Protein AF-A0A7X6WKY4-F1 (afdb_monomer_lite)

Sequence (222 aa):
MKKTSITLEKKIRIYFLIVILVFIVGALLYNTVYGSLFSEFIQSINRVPASQEVVDQLQVQITDLMKEDAEVRHLKLHELDVKVISHQMLDSSTVEAIFDINGLTSLNYEKAEDSPVLKGLLEFKKQKQDTLSPSALELVDQEINKWLDEINRYIIESIPYYMRMKAVGKIKEGELDPATIEFYSDKGARFVEFFPYSLADIPSDEEVQQRVYADIENSTLP

Secondary structure (DSSP, 8-state):
-------HHHHHHHHHHHHHHHHHHHHHHHHHH-TTSSSS------PPPPPHHHHHHHHHHHHHHHHHHHHHTTEEEEEEEEEEEEEEESSSSEEEEEEEEEEEEEE--SSGGGSHHHHHHHHHHHHHTTTS-HHHHHHHHHHHHHHHHHHHHHHHS-EEEEEEEEEEEEEETTEE-GGG-EEEEE---SS--EEE--GGGSPPHHHHHHHHHHHHHHHH--

pLDDT: mean 80.54, std 22.16, range [31.19, 97.56]

Structure (mmCIF, N/CA/C/O backbone):
data_AF-A0A7X6WKY4-F1
#
_entry.id   AF-A0A7X6WKY4-F1
#
loop_
_atom_site.group_PDB
_atom_site.id
_atom_site.type_symbol
_atom_site.label_atom_id
_atom_site.label_alt_id
_atom_site.label_comp_id
_atom_site.label_asym_id
_atom_site.label_entity_id
_atom_site.label_seq_id
_atom_site.pdbx_PDB_ins_code
_atom_site.Cartn_x
_atom_site.Cartn_y
_atom_site.Cartn_z
_atom_site.occupancy
_atom_site.B_iso_or_equiv
_atom_site.auth_seq_id
_atom_site.auth_comp_id
_atom_site.auth_asym_id
_atom_site.auth_atom_id
_atom_site.pdbx_PDB_model_num
ATOM 1 N N . MET A 1 1 ? 11.704 -18.557 41.769 1.00 36.34 1 MET A N 1
ATOM 2 C CA . MET A 1 1 ? 12.132 -17.476 40.850 1.00 36.34 1 MET A CA 1
ATOM 3 C C . MET A 1 1 ? 10.917 -17.006 40.064 1.00 36.34 1 MET A C 1
ATOM 5 O O . MET A 1 1 ? 10.372 -17.785 39.294 1.00 36.34 1 MET A O 1
ATOM 9 N N . LYS A 1 2 ? 10.436 -15.782 40.319 1.00 31.19 2 LYS A N 1
ATOM 10 C CA . LYS A 1 2 ? 9.328 -15.168 39.570 1.00 31.19 2 LYS A CA 1
ATOM 11 C C . LYS A 1 2 ? 9.837 -14.794 38.173 1.00 31.19 2 LYS A C 1
ATOM 13 O O . LYS A 1 2 ? 10.704 -13.934 38.064 1.00 31.19 2 LYS A O 1
ATOM 18 N N . LYS A 1 3 ? 9.322 -15.440 37.121 1.00 34.34 3 LYS A N 1
ATOM 19 C CA . LYS A 1 3 ? 9.440 -14.932 35.746 1.00 34.34 3 LYS A CA 1
ATOM 20 C C . LYS A 1 3 ? 8.443 -13.787 35.614 1.00 34.34 3 LYS A C 1
ATOM 22 O O . LYS A 1 3 ? 7.240 -14.013 35.576 1.00 34.34 3 LYS A O 1
ATOM 27 N N . THR A 1 4 ? 8.949 -12.564 35.622 1.00 37.38 4 THR A N 1
ATOM 28 C CA . THR A 1 4 ? 8.175 -11.351 35.368 1.00 37.38 4 THR A CA 1
ATOM 29 C C . THR A 1 4 ? 7.593 -11.449 33.957 1.00 37.38 4 THR A C 1
ATOM 31 O O . THR A 1 4 ? 8.346 -11.470 32.983 1.00 37.38 4 THR A O 1
ATOM 34 N N . SER A 1 5 ? 6.268 -11.576 33.835 1.00 42.34 5 SER A N 1
ATOM 35 C CA . SER A 1 5 ? 5.599 -11.539 32.537 1.00 42.34 5 SER A CA 1
ATOM 36 C C . SER A 1 5 ? 5.789 -10.149 31.943 1.00 42.34 5 SER A C 1
ATOM 38 O O . SER A 1 5 ? 5.414 -9.146 32.550 1.00 42.34 5 SER A O 1
ATOM 40 N N . ILE A 1 6 ? 6.380 -10.087 30.757 1.00 41.97 6 ILE A N 1
ATOM 41 C CA . ILE A 1 6 ? 6.399 -8.876 29.943 1.00 41.97 6 ILE A CA 1
ATOM 42 C C . ILE A 1 6 ? 4.937 -8.599 29.571 1.00 41.97 6 ILE A C 1
ATOM 44 O O . ILE A 1 6 ? 4.351 -9.355 28.799 1.00 41.97 6 ILE A O 1
ATOM 48 N N . THR A 1 7 ? 4.340 -7.582 30.190 1.00 55.12 7 THR A N 1
ATOM 49 C CA . THR A 1 7 ? 2.946 -7.166 29.991 1.00 55.12 7 THR A CA 1
ATOM 50 C C . THR A 1 7 ? 2.676 -6.778 28.533 1.00 55.12 7 THR A C 1
ATOM 52 O O . THR A 1 7 ? 3.552 -6.250 27.846 1.00 55.12 7 THR A O 1
ATOM 55 N N . LEU A 1 8 ? 1.454 -7.062 28.071 1.00 41.88 8 LEU A N 1
ATOM 56 C CA . LEU A 1 8 ? 0.947 -6.910 26.699 1.00 41.88 8 LEU A CA 1
ATOM 57 C C . LEU A 1 8 ? 1.179 -5.502 26.111 1.00 41.88 8 LEU A C 1
ATOM 59 O O . LEU A 1 8 ? 1.587 -5.382 24.956 1.00 41.88 8 LEU A O 1
ATOM 63 N N . GLU A 1 9 ? 1.084 -4.460 26.946 1.00 37.41 9 GLU A N 1
ATOM 64 C CA . GLU A 1 9 ? 1.446 -3.075 26.602 1.00 37.41 9 GLU A CA 1
ATOM 65 C C . GLU A 1 9 ? 2.863 -2.940 26.032 1.00 37.41 9 GLU A C 1
ATOM 67 O O . GLU A 1 9 ? 3.085 -2.144 25.124 1.00 37.41 9 GLU A O 1
ATOM 72 N N . LYS A 1 10 ? 3.841 -3.718 26.520 1.00 35.28 10 LYS A N 1
ATOM 73 C CA . LYS A 1 10 ? 5.215 -3.670 26.001 1.00 35.28 10 LYS A CA 1
ATOM 74 C C . LYS A 1 10 ? 5.336 -4.337 24.640 1.00 35.28 10 LYS A C 1
ATOM 76 O O . LYS A 1 10 ? 6.119 -3.861 23.836 1.00 35.28 10 LYS A O 1
ATOM 81 N N . LYS A 1 11 ? 4.586 -5.400 24.344 1.00 39.75 11 LYS A N 1
ATOM 82 C CA . LYS A 1 11 ? 4.689 -6.090 23.045 1.00 39.75 11 LYS A CA 1
ATOM 83 C C . LYS A 1 11 ? 4.003 -5.308 21.924 1.00 39.75 11 LYS A C 1
ATOM 85 O O . LYS A 1 11 ? 4.576 -5.201 20.845 1.00 39.75 11 LYS A O 1
ATOM 90 N N . ILE A 1 12 ? 2.851 -4.698 22.214 1.00 41.62 12 ILE A N 1
ATOM 91 C CA . ILE A 1 12 ? 2.113 -3.847 21.268 1.00 41.62 12 ILE A CA 1
ATOM 92 C C . ILE A 1 12 ? 2.847 -2.519 21.059 1.00 41.62 12 ILE A C 1
ATOM 94 O O . ILE A 1 12 ? 3.092 -2.144 19.916 1.00 41.62 12 ILE A O 1
ATOM 98 N N . ARG A 1 13 ? 3.327 -1.863 22.132 1.00 39.81 13 ARG A N 1
ATOM 99 C CA . ARG A 1 13 ? 4.182 -0.672 21.985 1.00 39.81 13 ARG A CA 1
ATOM 100 C C . ARG A 1 13 ? 5.466 -0.983 21.233 1.00 39.81 13 ARG A C 1
ATOM 102 O O . ARG A 1 13 ? 5.851 -0.163 20.424 1.00 39.81 13 ARG A O 1
ATOM 109 N N . ILE A 1 14 ? 6.111 -2.134 21.439 1.00 40.84 14 ILE A N 1
ATOM 110 C CA . ILE A 1 14 ? 7.340 -2.481 20.709 1.00 40.84 14 ILE A CA 1
ATOM 111 C C . ILE A 1 14 ? 7.064 -2.701 19.217 1.00 40.84 14 ILE A C 1
ATOM 113 O O . ILE A 1 14 ? 7.851 -2.219 18.421 1.00 40.84 14 ILE A O 1
ATOM 117 N N . TYR A 1 15 ? 5.963 -3.338 18.803 1.00 41.91 15 TYR A N 1
ATOM 118 C CA . TYR A 1 15 ? 5.691 -3.544 17.370 1.00 41.91 15 TYR A CA 1
ATOM 119 C C . TYR A 1 15 ? 5.177 -2.283 16.658 1.00 41.91 15 TYR A C 1
ATOM 121 O O . TYR A 1 15 ? 5.647 -1.977 15.566 1.00 41.91 15 TYR A O 1
ATOM 129 N N . PHE A 1 16 ? 4.294 -1.502 17.292 1.00 40.41 16 PHE A N 1
ATOM 130 C CA . PHE A 1 16 ? 3.817 -0.227 16.736 1.00 40.41 16 PHE A CA 1
ATOM 131 C C . PHE A 1 16 ? 4.900 0.860 16.766 1.00 40.41 16 PHE A C 1
ATOM 133 O O . PHE A 1 16 ? 5.035 1.605 15.799 1.00 40.41 16 PHE A O 1
ATOM 140 N N . LEU A 1 17 ? 5.739 0.904 17.816 1.00 38.56 17 LEU A N 1
ATOM 141 C CA . LEU A 1 17 ? 6.966 1.700 17.782 1.00 38.56 17 LEU A CA 1
ATOM 142 C C . LEU A 1 17 ? 7.917 1.153 16.730 1.00 38.56 17 LEU A C 1
ATOM 144 O O . LEU A 1 17 ? 8.503 1.966 16.065 1.00 38.56 17 LEU A O 1
ATOM 148 N N . ILE A 1 18 ? 8.083 -0.149 16.491 1.00 44.31 18 ILE A N 1
ATOM 149 C CA . ILE A 1 18 ? 8.984 -0.607 15.417 1.00 44.31 18 ILE A CA 1
ATOM 150 C C . ILE A 1 18 ? 8.477 -0.169 14.037 1.00 44.31 18 ILE A C 1
ATOM 152 O O . ILE A 1 18 ? 9.283 0.313 13.257 1.00 44.31 18 ILE A O 1
ATOM 156 N N . VAL A 1 19 ? 7.177 -0.237 13.741 1.00 44.06 19 VAL A N 1
ATOM 157 C CA . VAL A 1 19 ? 6.647 0.235 12.447 1.00 44.06 19 VAL A CA 1
ATOM 158 C C . VAL A 1 19 ? 6.775 1.760 12.332 1.00 44.06 19 VAL A C 1
ATOM 160 O O . VAL A 1 19 ? 7.394 2.250 11.396 1.00 44.06 19 VAL A O 1
ATOM 163 N N . ILE A 1 20 ? 6.320 2.529 13.324 1.00 44.50 20 ILE A N 1
ATOM 164 C CA . ILE A 1 20 ? 6.386 4.002 13.285 1.00 44.50 20 ILE A CA 1
ATOM 165 C C . ILE A 1 20 ? 7.831 4.524 13.421 1.00 44.50 20 ILE A C 1
ATOM 167 O O . ILE A 1 20 ? 8.187 5.514 12.797 1.00 44.50 20 ILE A O 1
ATOM 171 N N . LEU A 1 21 ? 8.705 3.862 14.180 1.00 35.66 21 LEU A N 1
ATOM 172 C CA . LEU A 1 21 ? 10.114 4.232 14.381 1.00 35.66 21 LEU A CA 1
ATOM 173 C C . LEU A 1 21 ? 10.991 3.751 13.218 1.00 35.66 21 LEU A C 1
ATOM 175 O O . LEU A 1 21 ? 11.977 4.414 12.949 1.00 35.66 21 LEU A O 1
ATOM 179 N N . VAL A 1 22 ? 10.629 2.704 12.462 1.00 49.03 22 VAL A N 1
ATOM 180 C CA . VAL A 1 22 ? 11.239 2.418 11.144 1.00 49.03 22 VAL A CA 1
ATOM 181 C C . VAL A 1 22 ? 10.898 3.532 10.149 1.00 49.03 22 VAL A C 1
ATOM 183 O O . VAL A 1 22 ? 11.792 4.006 9.453 1.00 49.03 22 VAL A O 1
ATOM 186 N N . PHE A 1 23 ? 9.661 4.040 10.158 1.00 42.94 23 PHE A N 1
ATOM 187 C CA . PHE A 1 23 ? 9.263 5.186 9.330 1.00 42.94 23 PHE A CA 1
ATOM 188 C C . PHE A 1 23 ? 9.916 6.513 9.780 1.00 42.94 23 PHE A C 1
ATOM 190 O O . PHE A 1 23 ? 10.436 7.257 8.952 1.00 42.94 23 PHE A O 1
ATOM 197 N N . ILE A 1 24 ? 9.980 6.796 11.087 1.00 42.81 24 ILE A N 1
ATOM 198 C CA . ILE A 1 24 ? 10.550 8.040 11.642 1.00 42.81 24 ILE A CA 1
ATOM 199 C C . ILE A 1 24 ? 12.091 8.031 11.646 1.00 42.81 24 ILE A C 1
ATOM 201 O O . ILE A 1 24 ? 12.703 9.047 11.328 1.00 42.81 24 ILE A O 1
ATOM 205 N N . VAL A 1 25 ? 12.752 6.911 11.968 1.00 40.91 25 VAL A N 1
ATOM 206 C CA . VAL A 1 25 ? 14.226 6.790 11.904 1.00 40.91 25 VAL A CA 1
ATOM 207 C C . VAL A 1 25 ? 14.700 6.688 10.455 1.00 40.91 25 VAL A C 1
ATOM 209 O O . VAL A 1 25 ? 15.749 7.245 10.141 1.00 40.91 25 VAL A O 1
ATOM 212 N N . GLY A 1 26 ? 13.909 6.084 9.561 1.00 42.03 26 GLY A N 1
ATOM 213 C CA . GLY A 1 26 ? 14.110 6.177 8.114 1.00 42.03 26 GLY A CA 1
ATOM 214 C C . GLY A 1 26 ? 14.078 7.630 7.634 1.00 42.03 26 GLY A C 1
ATOM 215 O O . GLY A 1 26 ? 15.034 8.083 7.015 1.00 42.03 26 GLY A O 1
ATOM 216 N N . ALA A 1 27 ? 13.059 8.402 8.023 1.00 42.53 27 ALA A N 1
ATOM 217 C CA . ALA A 1 27 ? 12.939 9.818 7.661 1.00 42.53 27 ALA A CA 1
ATOM 218 C C . ALA A 1 27 ? 14.008 10.736 8.306 1.00 42.53 27 ALA A C 1
ATOM 220 O O . ALA A 1 27 ? 14.428 11.720 7.694 1.00 42.53 27 ALA A O 1
ATOM 221 N N . LEU A 1 28 ? 14.485 10.430 9.523 1.00 35.12 28 LEU A N 1
ATOM 222 C CA . LEU A 1 28 ? 15.466 11.256 10.252 1.00 35.12 28 LEU A CA 1
ATOM 223 C C . LEU A 1 28 ? 16.937 10.924 9.934 1.00 35.12 28 LEU A C 1
ATOM 225 O O . LEU A 1 28 ? 17.768 11.835 9.937 1.00 35.12 28 LEU A O 1
ATOM 229 N N . LEU A 1 29 ? 17.287 9.666 9.632 1.00 38.91 29 LEU A N 1
ATOM 230 C CA . LEU A 1 29 ? 18.663 9.288 9.258 1.00 38.91 29 LEU A CA 1
ATOM 231 C C . LEU A 1 29 ? 18.982 9.557 7.780 1.00 38.91 29 LEU A C 1
ATOM 233 O O . LEU A 1 29 ? 20.151 9.763 7.443 1.00 38.91 29 LEU A O 1
ATOM 237 N N . TYR A 1 30 ? 17.979 9.605 6.897 1.00 41.03 30 TYR A N 1
ATOM 238 C CA . TYR A 1 30 ? 18.216 9.881 5.474 1.00 41.03 30 TYR A CA 1
ATOM 239 C C . TYR A 1 30 ? 18.589 11.348 5.213 1.00 41.03 30 TYR A C 1
ATOM 241 O O . TYR A 1 30 ? 19.438 11.629 4.370 1.00 41.03 30 TYR A O 1
ATOM 249 N N . ASN A 1 31 ? 18.036 12.278 6.000 1.00 41.75 31 ASN A N 1
ATOM 250 C CA . ASN A 1 31 ? 18.255 13.717 5.824 1.00 41.75 31 ASN A CA 1
ATOM 251 C C . ASN A 1 31 ? 19.622 14.233 6.304 1.00 41.75 31 ASN A C 1
ATOM 253 O O . ASN A 1 31 ? 19.940 15.393 6.054 1.00 41.75 31 ASN A O 1
ATOM 257 N N . THR A 1 32 ? 20.445 13.425 6.985 1.00 40.84 32 THR A N 1
ATOM 258 C CA . THR A 1 32 ? 21.706 13.924 7.570 1.00 40.84 32 THR A CA 1
ATOM 259 C C . THR A 1 32 ? 22.990 13.239 7.105 1.00 40.84 32 THR A C 1
ATOM 261 O O . THR A 1 32 ? 24.046 13.836 7.297 1.00 40.84 32 THR A O 1
ATOM 264 N N . VAL A 1 33 ? 22.969 12.049 6.478 1.00 40.47 33 VAL A N 1
ATOM 265 C CA . VAL A 1 33 ? 24.238 11.334 6.177 1.00 40.47 33 VAL A CA 1
ATOM 266 C C . VAL A 1 33 ? 24.323 10.635 4.804 1.00 40.47 33 VAL A C 1
ATOM 268 O O . VAL A 1 33 ? 25.433 10.380 4.344 1.00 40.47 33 VAL A O 1
ATOM 271 N N . TYR A 1 34 ? 23.227 10.364 4.082 1.00 40.47 34 TYR A N 1
ATOM 272 C CA . TYR A 1 34 ? 23.282 9.429 2.934 1.00 40.47 34 TYR A CA 1
ATOM 273 C C . TYR A 1 34 ? 23.111 10.028 1.532 1.00 40.47 34 TYR A C 1
ATOM 275 O O . TYR A 1 34 ? 23.227 9.303 0.545 1.00 40.47 34 TYR A O 1
ATOM 283 N N . GLY A 1 35 ? 22.950 11.348 1.416 1.00 35.06 35 GLY A N 1
ATOM 284 C CA . GLY A 1 35 ? 22.776 12.029 0.129 1.00 35.06 35 GLY A CA 1
ATOM 285 C C . GLY A 1 35 ? 23.983 12.021 -0.823 1.00 35.06 35 GLY A C 1
ATOM 286 O O . GLY A 1 35 ? 23.850 12.541 -1.925 1.00 35.06 35 GLY A O 1
ATOM 287 N N . SER A 1 36 ? 25.156 11.477 -0.453 1.00 37.97 36 SER A N 1
ATOM 288 C CA . SER A 1 36 ? 26.352 11.617 -1.310 1.00 37.97 36 SER A CA 1
ATOM 289 C C . SER A 1 36 ? 27.356 10.455 -1.369 1.00 37.97 36 SER A C 1
ATOM 291 O O . SER A 1 36 ? 28.433 10.665 -1.921 1.00 37.97 36 SER A O 1
ATOM 293 N N . LEU A 1 37 ? 27.091 9.257 -0.825 1.00 35.00 37 LEU A N 1
ATOM 294 C CA . LEU A 1 37 ? 28.152 8.226 -0.715 1.00 35.00 37 LEU A CA 1
ATOM 295 C C . LEU A 1 37 ? 27.847 6.829 -1.276 1.00 35.00 37 LEU A C 1
ATOM 297 O O . LEU A 1 37 ? 28.695 5.951 -1.161 1.00 35.00 37 LEU A O 1
ATOM 301 N N . PHE A 1 38 ? 26.707 6.603 -1.932 1.00 38.72 38 PHE A N 1
ATOM 302 C CA . PHE A 1 38 ? 26.390 5.283 -2.510 1.00 38.72 38 PHE A CA 1
ATOM 303 C C . PHE A 1 38 ? 26.296 5.235 -4.042 1.00 38.72 38 PHE A C 1
ATOM 305 O O . PHE A 1 38 ? 25.978 4.184 -4.592 1.00 38.72 38 PHE A O 1
ATOM 312 N N . SER A 1 39 ? 26.637 6.314 -4.755 1.00 39.38 39 SER A N 1
ATOM 313 C CA . SER A 1 39 ? 26.574 6.332 -6.225 1.00 39.38 39 SER A CA 1
ATOM 314 C C . SER A 1 39 ? 27.769 5.684 -6.940 1.00 39.38 39 SER A C 1
ATOM 316 O O . SER A 1 39 ? 27.739 5.604 -8.161 1.00 39.38 39 SER A O 1
ATOM 318 N N . GLU A 1 40 ? 28.813 5.220 -6.238 1.00 36.22 40 GLU A N 1
ATOM 319 C CA . GLU A 1 40 ? 30.083 4.839 -6.893 1.00 36.22 40 GLU A CA 1
ATOM 320 C C . GLU A 1 40 ? 30.608 3.417 -6.628 1.00 36.22 40 GLU A C 1
ATOM 322 O O . GLU A 1 40 ? 31.732 3.109 -7.013 1.00 36.22 40 GLU A O 1
ATOM 327 N N . PHE A 1 41 ? 29.836 2.494 -6.040 1.00 37.19 41 PHE A N 1
ATOM 328 C CA . PHE A 1 41 ? 30.361 1.138 -5.797 1.00 37.19 41 PHE A CA 1
ATOM 329 C C . PHE A 1 41 ? 29.379 0.007 -6.126 1.00 37.19 41 PHE A C 1
ATOM 331 O O . PHE A 1 41 ? 28.918 -0.719 -5.250 1.00 37.19 41 PHE A O 1
ATOM 338 N N . ILE A 1 42 ? 29.118 -0.203 -7.420 1.00 45.62 42 ILE A N 1
ATOM 339 C CA . ILE A 1 42 ? 28.731 -1.523 -7.939 1.00 45.62 42 ILE A CA 1
ATOM 340 C C . ILE A 1 42 ? 29.721 -1.909 -9.040 1.00 45.62 42 ILE A C 1
ATOM 342 O O . ILE A 1 42 ? 29.919 -1.201 -10.022 1.00 45.62 42 ILE A O 1
ATOM 346 N N . GLN A 1 43 ? 30.378 -3.038 -8.800 1.00 41.94 43 GLN A N 1
ATOM 347 C CA . GLN A 1 43 ? 31.488 -3.595 -9.557 1.00 41.94 43 GLN A CA 1
ATOM 348 C C . GLN A 1 43 ? 31.158 -3.860 -11.030 1.00 41.94 43 GLN A C 1
ATOM 350 O O . GLN A 1 43 ? 30.118 -4.424 -11.377 1.00 41.94 43 GLN A O 1
ATOM 355 N N . SER A 1 44 ? 32.140 -3.538 -11.870 1.00 36.97 44 SER A N 1
ATOM 356 C CA . SER A 1 44 ? 32.274 -3.965 -13.254 1.00 36.97 44 SER A CA 1
ATOM 357 C C . SER A 1 44 ? 32.437 -5.487 -13.348 1.00 36.97 44 SER A C 1
ATOM 359 O O . SER A 1 44 ? 33.518 -6.054 -13.214 1.00 36.97 44 SER A O 1
ATOM 361 N N . ILE A 1 45 ? 31.333 -6.161 -13.635 1.00 40.44 45 ILE A N 1
ATOM 362 C CA . ILE A 1 45 ? 31.312 -7.452 -14.327 1.00 40.44 45 ILE A CA 1
ATOM 363 C C . ILE A 1 45 ? 30.572 -7.159 -15.631 1.00 40.44 45 ILE A C 1
ATOM 365 O O . ILE A 1 45 ? 29.637 -6.370 -15.584 1.00 40.44 45 ILE A O 1
ATOM 369 N N . ASN A 1 46 ? 31.010 -7.712 -16.768 1.00 45.06 46 ASN A N 1
ATOM 370 C CA . ASN A 1 46 ? 30.470 -7.491 -18.122 1.00 45.06 46 ASN A CA 1
ATOM 371 C C . ASN A 1 46 ? 28.931 -7.619 -18.202 1.00 45.06 46 ASN A C 1
ATOM 373 O O . ASN A 1 46 ? 28.403 -8.639 -18.636 1.00 45.06 46 ASN A O 1
ATOM 377 N N . ARG A 1 47 ? 28.208 -6.592 -17.761 1.00 56.00 47 ARG A N 1
ATOM 378 C CA . ARG A 1 47 ? 26.753 -6.502 -17.764 1.00 56.00 47 ARG A CA 1
ATOM 379 C C . ARG A 1 47 ? 26.384 -5.770 -19.036 1.00 56.00 47 ARG A C 1
ATOM 381 O O . ARG A 1 47 ? 26.787 -4.625 -19.232 1.00 56.00 47 ARG A O 1
ATOM 388 N N . VAL A 1 48 ? 25.670 -6.456 -19.921 1.00 70.88 48 VAL A N 1
ATOM 389 C CA . VAL A 1 48 ? 25.083 -5.804 -21.088 1.00 70.88 48 VAL A CA 1
ATOM 390 C C . VAL A 1 48 ? 23.979 -4.888 -20.554 1.00 70.88 48 VAL A C 1
ATOM 392 O O . VAL A 1 48 ? 23.068 -5.385 -19.883 1.00 70.88 48 VAL A O 1
ATOM 395 N N . PRO A 1 49 ? 24.065 -3.563 -20.765 1.00 76.88 49 PRO A N 1
ATOM 396 C CA . PRO A 1 49 ? 22.996 -2.672 -20.350 1.00 76.88 49 PRO A CA 1
ATOM 397 C C . PRO A 1 49 ? 21.736 -3.028 -21.140 1.00 76.88 49 PRO A C 1
ATOM 399 O O . PRO A 1 49 ?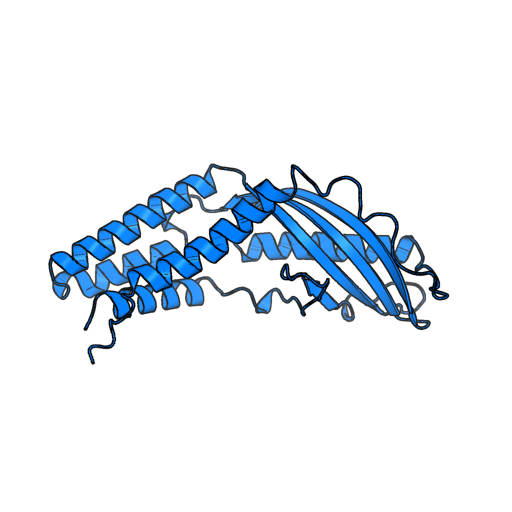 21.796 -3.217 -22.356 1.00 76.88 49 PRO A O 1
ATOM 402 N N . ALA A 1 50 ? 20.600 -3.135 -20.453 1.00 82.38 50 ALA A N 1
ATOM 403 C CA . ALA A 1 50 ? 19.316 -3.231 -21.137 1.00 82.38 50 ALA A CA 1
ATOM 404 C C . ALA A 1 50 ? 19.067 -1.949 -21.949 1.00 82.38 50 ALA A C 1
ATOM 406 O O . ALA A 1 50 ? 19.488 -0.865 -21.535 1.00 82.38 50 ALA A O 1
ATOM 407 N N . SER A 1 51 ? 18.401 -2.067 -23.097 1.00 88.19 51 SER A N 1
ATOM 408 C CA . SER A 1 51 ? 18.013 -0.906 -23.902 1.00 88.19 51 SER A CA 1
ATOM 409 C C . SER A 1 51 ? 17.085 0.011 -23.113 1.00 88.19 51 SER A C 1
ATOM 411 O O . SER A 1 51 ? 16.180 -0.480 -22.437 1.00 88.19 51 SER A O 1
ATOM 413 N N . GLN A 1 52 ? 17.259 1.325 -23.264 1.00 91.19 52 GLN A N 1
ATOM 414 C CA . GLN A 1 52 ? 16.449 2.319 -22.557 1.00 91.19 52 GLN A CA 1
ATOM 415 C C . GLN A 1 52 ? 14.944 2.113 -22.782 1.00 91.19 52 GLN A C 1
ATOM 417 O O . GLN A 1 52 ? 14.185 2.167 -21.831 1.00 91.19 52 GLN A O 1
ATOM 422 N N . GLU A 1 53 ? 14.530 1.751 -23.997 1.00 92.38 53 GLU A N 1
ATOM 423 C CA . GLU A 1 53 ? 13.126 1.482 -24.333 1.00 92.38 53 GLU A CA 1
ATOM 424 C C . GLU A 1 53 ? 12.481 0.392 -23.457 1.00 92.38 53 GLU A C 1
ATOM 426 O O . GLU A 1 53 ? 11.365 0.553 -22.973 1.00 92.38 53 GLU A O 1
ATOM 431 N N . VAL A 1 54 ? 13.202 -0.698 -23.183 1.00 92.88 54 VAL A N 1
ATOM 432 C CA . VAL A 1 54 ? 12.721 -1.782 -22.307 1.00 92.88 54 VAL A CA 1
ATOM 433 C C . VAL A 1 54 ? 12.685 -1.333 -20.843 1.00 92.88 54 VAL A C 1
ATOM 435 O O . VAL A 1 54 ? 11.800 -1.726 -20.085 1.00 92.88 54 VAL A O 1
ATOM 438 N N . VAL A 1 55 ? 13.640 -0.498 -20.431 1.00 93.62 55 VAL A N 1
ATOM 439 C CA . VAL A 1 55 ? 13.677 0.071 -19.077 1.00 93.62 55 VAL A CA 1
ATOM 440 C C . VAL A 1 55 ? 12.511 1.035 -18.865 1.00 93.62 55 VAL A C 1
ATOM 442 O O . VAL A 1 55 ? 11.871 0.982 -17.817 1.00 93.62 55 VAL A O 1
ATOM 445 N N . ASP A 1 56 ? 12.188 1.852 -19.867 1.00 95.31 56 ASP A N 1
ATOM 446 C CA . ASP A 1 56 ? 11.038 2.757 -19.850 1.00 95.31 56 ASP A CA 1
ATOM 447 C C . ASP A 1 56 ? 9.728 1.955 -19.749 1.00 95.31 56 ASP A C 1
ATOM 449 O O . ASP A 1 56 ? 8.845 2.305 -18.967 1.00 95.31 56 ASP A O 1
ATOM 453 N N . GLN A 1 57 ? 9.625 0.817 -20.451 1.00 95.88 57 GLN A N 1
ATOM 454 C CA . GLN A 1 57 ? 8.492 -0.108 -20.305 1.00 95.88 57 GLN A CA 1
ATOM 455 C C . GLN A 1 57 ? 8.386 -0.668 -18.875 1.00 95.88 57 GLN A C 1
ATOM 457 O O . GLN A 1 57 ? 7.301 -0.650 -18.297 1.00 95.88 57 GLN A O 1
ATOM 462 N N . LEU A 1 58 ? 9.493 -1.100 -18.255 1.00 96.62 58 LEU A N 1
ATOM 463 C CA . LEU A 1 58 ? 9.489 -1.530 -16.846 1.00 96.62 58 LEU A CA 1
ATOM 464 C C . LEU A 1 58 ? 9.096 -0.390 -15.889 1.00 96.62 58 LEU A C 1
ATOM 466 O O . LEU A 1 58 ? 8.397 -0.630 -14.905 1.00 96.62 58 LEU A O 1
ATOM 470 N N . GLN A 1 59 ? 9.515 0.846 -16.169 1.00 97.00 59 GLN A N 1
ATOM 471 C CA . GLN A 1 59 ? 9.169 2.019 -15.363 1.00 97.00 59 GLN A CA 1
ATOM 472 C C . GLN A 1 59 ? 7.667 2.318 -15.401 1.00 97.00 59 GLN A C 1
ATOM 474 O O . GLN A 1 59 ? 7.081 2.626 -14.360 1.00 97.00 59 GLN A O 1
ATOM 479 N N . VAL A 1 60 ? 7.039 2.196 -16.576 1.00 96.81 60 VAL A N 1
ATOM 480 C CA . VAL A 1 60 ? 5.578 2.295 -16.730 1.00 96.81 60 VAL A CA 1
ATOM 481 C C . VAL A 1 60 ? 4.888 1.227 -15.883 1.00 96.81 60 VAL A C 1
ATOM 483 O O . VAL A 1 60 ? 3.999 1.552 -15.104 1.00 96.81 60 VAL A O 1
ATOM 486 N N . GLN A 1 61 ? 5.359 -0.019 -15.948 1.00 97.12 61 GLN A N 1
ATOM 487 C CA . GLN A 1 61 ? 4.768 -1.140 -15.209 1.00 97.12 61 GLN A CA 1
ATOM 488 C C . GLN A 1 61 ? 4.875 -0.969 -13.687 1.00 97.12 61 GLN A C 1
ATOM 490 O O . GLN A 1 61 ? 3.910 -1.225 -12.974 1.00 97.12 61 GLN A O 1
ATOM 495 N N . ILE A 1 62 ? 6.002 -0.465 -13.172 1.00 96.44 62 ILE A N 1
ATOM 496 C CA . ILE A 1 62 ? 6.107 -0.110 -11.746 1.00 96.44 62 ILE A CA 1
ATOM 497 C C . ILE A 1 62 ? 5.195 1.057 -11.388 1.00 96.44 62 ILE A C 1
ATOM 499 O O . ILE A 1 62 ? 4.584 1.057 -10.324 1.00 96.44 62 ILE A O 1
ATOM 503 N N . THR A 1 63 ? 5.112 2.066 -12.250 1.00 97.25 63 THR A N 1
ATOM 504 C CA . THR A 1 63 ? 4.264 3.233 -12.001 1.00 97.25 63 THR A CA 1
ATOM 505 C C . THR A 1 63 ? 2.797 2.822 -11.896 1.00 97.25 63 THR A C 1
ATOM 507 O O . THR A 1 63 ? 2.100 3.294 -11.001 1.00 97.25 63 THR A O 1
ATOM 510 N N . ASP A 1 64 ? 2.334 1.929 -12.769 1.00 97.38 64 ASP A N 1
ATOM 511 C CA . ASP A 1 64 ? 0.969 1.407 -12.729 1.00 97.38 64 ASP A CA 1
ATOM 512 C C . ASP A 1 64 ? 0.749 0.497 -11.513 1.00 97.38 64 ASP A C 1
ATOM 514 O O . ASP A 1 64 ? -0.215 0.708 -10.779 1.00 97.38 64 ASP A O 1
ATOM 518 N N . LEU A 1 65 ? 1.708 -0.378 -11.180 1.00 96.75 65 LEU A N 1
ATOM 519 C CA . LEU A 1 65 ? 1.675 -1.166 -9.941 1.00 96.75 65 LEU A CA 1
ATOM 520 C C . LEU A 1 65 ? 1.537 -0.287 -8.689 1.00 96.75 65 LEU A C 1
ATOM 522 O O . LEU A 1 65 ? 0.805 -0.645 -7.774 1.00 96.75 65 LEU A O 1
ATOM 526 N N . MET A 1 66 ? 2.236 0.850 -8.614 1.00 96.19 66 MET A N 1
ATOM 527 C CA . MET A 1 66 ? 2.149 1.756 -7.459 1.00 96.19 66 MET A CA 1
ATOM 528 C C . MET A 1 66 ? 0.815 2.493 -7.370 1.00 96.19 66 MET A C 1
ATOM 530 O O . MET A 1 66 ? 0.369 2.797 -6.265 1.00 96.19 66 MET A O 1
ATOM 534 N N . LYS A 1 67 ? 0.160 2.765 -8.504 1.00 97.19 67 LYS A N 1
ATOM 535 C CA . LYS A 1 67 ? -1.210 3.295 -8.498 1.00 97.19 67 LYS A CA 1
ATOM 536 C C . LYS A 1 67 ? -2.186 2.246 -7.979 1.00 97.19 67 LYS A C 1
ATOM 538 O O . LYS A 1 67 ? -2.971 2.557 -7.090 1.00 97.19 67 LYS A O 1
ATOM 543 N N . GLU A 1 68 ? -2.086 1.013 -8.473 1.00 97.00 68 GLU A N 1
ATOM 544 C CA . GLU A 1 68 ? -2.917 -0.102 -8.007 1.00 97.00 68 GLU A CA 1
ATOM 545 C C . GLU A 1 68 ? -2.676 -0.406 -6.521 1.00 97.00 68 GLU A C 1
ATOM 547 O O . GLU A 1 68 ? -3.625 -0.575 -5.761 1.00 97.00 68 GLU A O 1
ATOM 552 N N . ASP A 1 69 ? -1.418 -0.401 -6.070 1.00 94.81 69 ASP A N 1
ATOM 553 C CA . ASP A 1 69 ? -1.070 -0.558 -4.654 1.00 94.81 69 ASP A CA 1
ATOM 554 C C . ASP A 1 69 ? -1.733 0.508 -3.780 1.00 94.81 69 ASP A C 1
ATOM 556 O O . ASP A 1 69 ? -2.318 0.190 -2.743 1.00 94.81 69 ASP A O 1
ATOM 560 N N . ALA A 1 70 ? -1.680 1.770 -4.211 1.00 94.62 70 ALA A N 1
ATOM 561 C CA . ALA A 1 70 ? -2.326 2.854 -3.495 1.00 94.62 70 ALA A CA 1
ATOM 562 C C . ALA A 1 70 ? -3.846 2.672 -3.438 1.00 94.62 70 ALA A C 1
ATOM 564 O O . ALA A 1 70 ? -4.426 2.828 -2.365 1.00 94.62 70 ALA A O 1
ATOM 565 N N . GLU A 1 71 ? -4.488 2.295 -4.544 1.00 94.81 71 GLU A N 1
ATOM 566 C CA . GLU A 1 71 ? -5.929 2.027 -4.578 1.00 94.81 71 GLU A CA 1
ATOM 567 C C . GLU A 1 71 ? -6.320 0.907 -3.608 1.00 94.81 71 GLU A C 1
ATOM 569 O O . GLU A 1 71 ? -7.201 1.106 -2.771 1.00 94.81 71 GLU A O 1
ATOM 574 N N . VAL A 1 72 ? -5.621 -0.233 -3.648 1.00 92.38 72 VAL A N 1
ATOM 575 C CA . VAL A 1 72 ? -5.897 -1.388 -2.772 1.00 92.38 72 VAL A CA 1
ATOM 576 C C . VAL A 1 72 ? -5.663 -1.049 -1.294 1.00 92.38 72 VAL A C 1
ATOM 578 O O . VAL A 1 72 ? -6.342 -1.579 -0.419 1.00 92.38 72 VAL A O 1
ATOM 581 N N . ARG A 1 73 ? -4.734 -0.138 -0.986 1.00 93.19 73 ARG A N 1
ATOM 582 C CA . ARG A 1 73 ? -4.465 0.331 0.387 1.00 93.19 73 ARG A CA 1
ATOM 583 C C . ARG A 1 73 ? -5.351 1.495 0.834 1.00 93.19 73 ARG A C 1
ATOM 585 O O . ARG A 1 73 ? -5.142 2.004 1.937 1.00 93.19 73 ARG A O 1
ATOM 592 N N . HIS A 1 74 ? -6.306 1.930 0.010 1.00 94.69 74 HIS A N 1
ATOM 593 C CA . HIS A 1 74 ? -7.115 3.135 0.235 1.00 94.69 74 HIS A CA 1
ATOM 594 C C . HIS A 1 74 ? -6.259 4.380 0.467 1.00 94.69 74 HIS A C 1
ATOM 596 O O . HIS A 1 74 ? -6.490 5.166 1.388 1.00 94.69 74 HIS A O 1
ATOM 602 N N . LEU A 1 75 ? -5.242 4.558 -0.366 1.00 95.50 75 LEU A N 1
ATOM 603 C CA . LEU A 1 75 ? -4.383 5.730 -0.393 1.00 95.50 75 LEU A CA 1
ATOM 604 C C . LEU A 1 75 ? -4.755 6.619 -1.575 1.00 95.50 75 LEU A C 1
ATOM 606 O O . LEU A 1 75 ? -4.942 6.172 -2.703 1.00 95.50 75 LEU A O 1
ATOM 610 N N . LYS A 1 76 ? -4.803 7.920 -1.318 1.00 95.50 76 LYS A N 1
ATOM 611 C CA . LYS A 1 76 ? -4.830 8.945 -2.348 1.00 95.50 76 LYS A CA 1
ATOM 612 C C . LYS A 1 76 ? -3.394 9.329 -2.673 1.00 95.50 76 LYS A C 1
ATOM 614 O O . LYS A 1 76 ? -2.707 9.892 -1.822 1.00 95.50 76 LYS A O 1
ATOM 619 N N . LEU A 1 77 ? -2.955 9.045 -3.897 1.00 95.38 77 LEU A N 1
ATOM 620 C CA . LEU A 1 77 ? -1.676 9.522 -4.426 1.00 95.38 77 LEU A CA 1
ATOM 621 C C . LEU A 1 77 ? -1.806 10.984 -4.860 1.00 95.38 77 LEU A C 1
ATOM 623 O O . LEU A 1 77 ? -2.582 11.305 -5.760 1.00 95.38 77 LEU A O 1
ATOM 627 N N . HIS A 1 78 ? -1.038 11.866 -4.226 1.00 96.00 78 HIS A N 1
ATOM 628 C CA . HIS A 1 78 ? -0.910 13.272 -4.627 1.00 96.00 78 HIS A CA 1
ATOM 629 C C . HIS A 1 78 ? 0.273 13.466 -5.571 1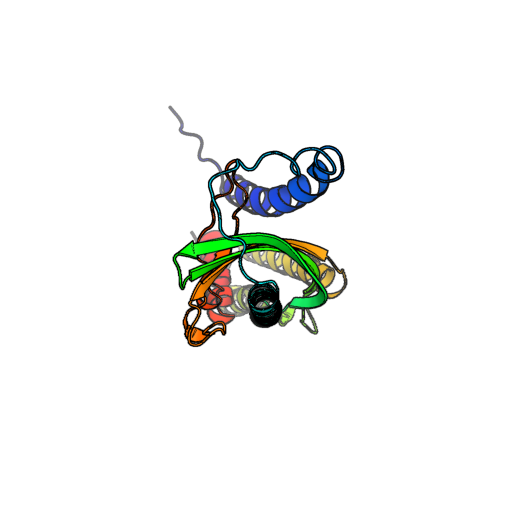.00 96.00 78 HIS A C 1
ATOM 631 O O . HIS A 1 78 ? 0.178 14.210 -6.543 1.00 96.00 78 HIS A O 1
ATOM 637 N N . GLU A 1 79 ? 1.371 12.766 -5.291 1.00 95.94 79 GLU A N 1
ATOM 638 C CA . GLU A 1 79 ? 2.599 12.786 -6.081 1.00 95.94 79 GLU A CA 1
ATOM 639 C C . GLU A 1 79 ? 3.180 11.374 -6.162 1.00 95.94 79 GLU A C 1
ATOM 641 O O . GLU A 1 79 ? 3.101 10.607 -5.198 1.00 95.94 79 GLU A O 1
ATOM 646 N N . LEU A 1 80 ? 3.780 11.055 -7.307 1.00 96.69 80 LEU A N 1
ATOM 647 C CA . LEU A 1 80 ? 4.497 9.812 -7.556 1.00 96.69 80 LEU A CA 1
ATOM 648 C C . LEU A 1 80 ? 5.672 10.099 -8.494 1.00 96.69 80 LEU A C 1
ATOM 650 O O . LEU A 1 80 ? 5.474 10.545 -9.623 1.00 96.69 80 LEU A O 1
ATOM 654 N N . ASP A 1 81 ? 6.878 9.826 -8.018 1.00 96.62 81 ASP A N 1
ATOM 655 C CA . ASP A 1 81 ? 8.127 9.882 -8.768 1.00 96.62 81 ASP A CA 1
ATOM 656 C C . ASP A 1 81 ? 8.787 8.504 -8.738 1.00 96.62 81 ASP A C 1
ATOM 658 O O . ASP A 1 81 ? 9.119 7.974 -7.676 1.00 96.62 81 ASP A O 1
ATOM 662 N N . VAL A 1 82 ? 8.971 7.915 -9.916 1.00 96.75 82 VAL A N 1
ATOM 663 C CA . VAL A 1 82 ? 9.624 6.617 -10.091 1.00 96.75 82 VAL A CA 1
ATOM 664 C C . VAL A 1 82 ? 10.918 6.858 -10.842 1.00 96.75 82 VAL A C 1
ATOM 666 O O . VAL A 1 82 ? 10.898 7.233 -12.011 1.00 96.75 82 VAL A O 1
ATOM 669 N N . LYS A 1 83 ? 12.050 6.611 -10.190 1.00 94.75 83 LYS A N 1
ATOM 670 C CA . LYS A 1 83 ? 13.382 6.851 -10.740 1.00 94.75 83 LYS A CA 1
ATOM 671 C C . LYS A 1 83 ? 14.146 5.549 -10.907 1.00 94.75 83 LYS A C 1
ATOM 673 O O . LYS A 1 83 ? 14.369 4.826 -9.940 1.00 94.75 83 LYS A O 1
ATOM 678 N N . VAL A 1 84 ? 14.638 5.292 -12.115 1.00 93.56 84 VAL A N 1
ATOM 679 C CA . VAL A 1 84 ? 15.556 4.176 -12.381 1.00 93.56 84 VAL A CA 1
ATOM 680 C C . VAL A 1 84 ? 16.899 4.435 -11.689 1.00 93.56 84 VAL A C 1
ATOM 682 O O . VAL A 1 84 ? 17.507 5.493 -11.858 1.00 93.56 84 VAL A O 1
ATOM 685 N N . ILE A 1 85 ? 17.371 3.456 -10.923 1.00 92.06 85 ILE A N 1
ATOM 686 C CA . ILE A 1 85 ? 18.658 3.483 -10.215 1.00 92.06 85 ILE A CA 1
ATOM 687 C C . ILE A 1 85 ? 19.698 2.641 -10.940 1.00 92.06 85 ILE A C 1
ATOM 689 O O . ILE A 1 85 ? 20.852 3.047 -11.070 1.00 92.06 85 ILE A O 1
ATOM 693 N N . SER A 1 86 ? 19.302 1.469 -11.421 1.00 90.25 86 SER A N 1
ATOM 694 C CA . SER A 1 86 ? 20.161 0.601 -12.219 1.00 90.25 86 SER A CA 1
ATOM 695 C C . SER A 1 86 ? 19.320 -0.326 -13.079 1.00 90.25 86 SER A C 1
ATOM 697 O O . SER A 1 86 ? 18.159 -0.591 -12.776 1.00 90.25 86 SER A O 1
ATOM 699 N N . HIS A 1 87 ? 19.906 -0.817 -14.164 1.00 93.44 87 HIS A N 1
ATOM 700 C CA . HIS A 1 87 ? 19.283 -1.812 -15.024 1.00 93.44 87 HIS A CA 1
ATOM 701 C C . HIS A 1 87 ? 20.350 -2.643 -15.732 1.00 93.44 87 HIS A C 1
ATOM 703 O O . HIS A 1 87 ? 21.472 -2.183 -15.964 1.00 93.44 87 HIS A O 1
ATOM 709 N N . GLN A 1 88 ? 20.013 -3.883 -16.062 1.00 91.38 88 GLN A N 1
ATOM 710 C CA . GLN A 1 88 ? 20.918 -4.825 -16.711 1.00 91.38 88 GLN A CA 1
ATOM 711 C C . GLN A 1 88 ? 20.151 -5.948 -17.402 1.00 91.38 88 GLN A C 1
ATOM 713 O O . GLN A 1 88 ? 19.045 -6.303 -17.000 1.00 91.38 88 GLN A O 1
ATOM 718 N N . MET A 1 89 ? 20.777 -6.556 -18.403 1.00 92.00 89 MET A N 1
ATOM 719 C CA . MET A 1 89 ? 20.368 -7.869 -18.891 1.00 92.00 89 MET A CA 1
ATOM 720 C C . MET A 1 89 ? 20.903 -8.949 -17.942 1.00 92.00 89 MET A C 1
ATOM 722 O O . MET A 1 89 ? 22.103 -8.981 -17.658 1.00 92.00 89 MET A O 1
ATOM 726 N N . LEU A 1 90 ? 20.030 -9.831 -17.456 1.00 88.88 90 LEU A N 1
ATOM 727 C CA . LEU A 1 90 ? 20.420 -11.029 -16.700 1.00 88.88 90 LEU A CA 1
ATOM 728 C C . LEU A 1 90 ? 20.859 -12.162 -17.638 1.00 88.88 90 LEU A C 1
ATOM 730 O O . LEU A 1 90 ? 21.776 -12.917 -17.321 1.00 88.88 90 LEU A O 1
ATOM 734 N N . ASP A 1 91 ? 20.226 -12.245 -18.808 1.00 88.88 91 ASP A N 1
ATOM 735 C CA . ASP A 1 91 ? 20.567 -13.141 -19.915 1.00 88.88 91 ASP A CA 1
ATOM 736 C C . ASP A 1 91 ? 20.150 -12.501 -21.257 1.00 88.88 91 ASP A C 1
ATOM 738 O O . ASP A 1 91 ? 19.830 -11.318 -21.305 1.00 88.88 91 ASP A O 1
ATOM 742 N N . SER A 1 92 ? 20.161 -13.244 -22.370 1.00 86.81 92 SER A N 1
ATOM 743 C CA . SER A 1 92 ? 19.804 -12.715 -23.701 1.00 86.81 92 SER A CA 1
ATOM 744 C C . SER A 1 92 ? 18.354 -12.238 -23.847 1.00 86.81 92 SER A C 1
ATOM 746 O O . SER A 1 92 ? 18.026 -11.582 -24.830 1.00 86.81 92 SER A O 1
ATOM 748 N N . SER A 1 93 ? 17.482 -12.613 -22.918 1.00 92.56 93 SER A N 1
ATOM 749 C CA . SER A 1 93 ? 16.034 -12.414 -22.966 1.00 92.56 93 SER A CA 1
ATOM 750 C C . SER A 1 93 ? 15.440 -11.901 -21.659 1.00 92.56 93 SER A C 1
ATOM 752 O O . SER A 1 93 ? 14.243 -11.665 -21.618 1.00 92.56 93 SER A O 1
ATOM 754 N N . THR A 1 94 ? 16.224 -11.725 -20.598 1.00 95.31 94 THR A N 1
ATOM 755 C CA . THR A 1 94 ? 15.719 -11.297 -19.288 1.00 95.31 94 THR A CA 1
ATOM 756 C C . THR A 1 94 ? 16.369 -9.987 -18.881 1.00 95.31 94 THR A C 1
ATOM 758 O O . THR A 1 94 ? 17.597 -9.878 -18.855 1.00 95.31 94 THR A O 1
ATOM 761 N N . VAL A 1 95 ? 15.547 -9.007 -18.522 1.00 95.19 95 VAL A N 1
ATOM 762 C CA . VAL A 1 95 ? 15.961 -7.693 -18.028 1.00 95.19 95 VAL A CA 1
ATOM 763 C C . VAL A 1 95 ? 15.638 -7.561 -16.543 1.00 95.19 95 VAL A C 1
ATOM 765 O O . VAL A 1 95 ? 14.622 -8.060 -16.065 1.00 95.19 95 VAL A O 1
ATOM 768 N N . GLU A 1 96 ? 16.504 -6.866 -15.818 1.00 95.12 96 GLU A N 1
ATOM 769 C CA . GLU A 1 96 ? 16.292 -6.430 -14.444 1.00 95.12 96 GLU A CA 1
ATOM 770 C C . GLU A 1 96 ? 16.485 -4.916 -14.365 1.00 95.12 96 GLU A C 1
ATOM 772 O O . GLU A 1 96 ? 17.436 -4.380 -14.940 1.00 95.12 96 GLU A O 1
ATOM 777 N N . ALA A 1 97 ? 15.619 -4.233 -13.620 1.00 95.69 97 ALA A N 1
ATOM 778 C CA . ALA A 1 97 ? 15.796 -2.833 -13.259 1.00 95.69 97 ALA A CA 1
ATOM 779 C C . ALA A 1 97 ? 15.412 -2.587 -11.796 1.00 95.69 97 ALA A C 1
ATOM 781 O O . ALA A 1 97 ? 14.488 -3.203 -11.264 1.00 95.69 97 ALA A O 1
ATOM 782 N N . ILE A 1 98 ? 16.149 -1.691 -11.143 1.00 94.69 98 ILE A N 1
ATOM 783 C CA . ILE A 1 98 ? 15.924 -1.237 -9.770 1.00 94.69 98 ILE A CA 1
ATOM 784 C C . ILE A 1 98 ? 15.469 0.215 -9.815 1.00 94.69 98 ILE A C 1
ATOM 786 O O . ILE A 1 98 ? 16.053 1.033 -10.528 1.00 94.69 98 ILE A O 1
ATOM 790 N N . PHE A 1 99 ? 14.464 0.530 -9.010 1.00 95.00 99 PHE A N 1
ATOM 791 C CA . PHE A 1 99 ? 13.779 1.808 -8.985 1.00 95.00 99 PHE A CA 1
ATOM 792 C C . PHE A 1 99 ? 13.692 2.337 -7.559 1.00 95.00 99 PHE A C 1
ATOM 794 O O . PHE A 1 99 ? 13.373 1.591 -6.632 1.00 95.00 99 PHE A O 1
ATOM 801 N N . ASP A 1 100 ? 13.947 3.630 -7.405 1.00 94.50 100 ASP A N 1
ATOM 802 C CA . ASP A 1 100 ? 13.548 4.392 -6.230 1.00 94.50 100 ASP A CA 1
ATOM 803 C C . ASP A 1 100 ? 12.197 5.034 -6.521 1.00 94.50 100 ASP A C 1
ATOM 805 O O . ASP A 1 100 ? 12.026 5.718 -7.529 1.00 94.50 100 ASP A O 1
ATOM 809 N N . ILE A 1 101 ? 11.244 4.797 -5.633 1.00 94.19 101 ILE A N 1
ATOM 810 C CA . ILE A 1 101 ? 9.876 5.282 -5.725 1.00 94.19 101 ILE A CA 1
ATOM 811 C C . ILE A 1 101 ? 9.679 6.233 -4.561 1.00 94.19 101 ILE A C 1
ATOM 813 O O . ILE A 1 101 ? 9.815 5.841 -3.402 1.00 94.19 101 ILE A O 1
ATOM 817 N N . ASN A 1 102 ? 9.372 7.480 -4.877 1.00 93.62 102 ASN A N 1
ATOM 818 C CA . ASN A 1 102 ? 8.991 8.492 -3.911 1.00 93.62 102 ASN A CA 1
ATOM 819 C C . ASN A 1 102 ? 7.562 8.910 -4.210 1.00 93.62 102 ASN A C 1
ATOM 821 O O . ASN A 1 102 ? 7.174 9.039 -5.369 1.00 93.62 102 ASN A O 1
ATOM 825 N N . GLY A 1 103 ? 6.787 9.191 -3.181 1.00 91.88 103 GLY A N 1
ATOM 826 C CA . GLY A 1 103 ? 5.499 9.815 -3.395 1.00 91.88 103 GLY A CA 1
ATOM 827 C C . GLY A 1 103 ? 4.958 10.473 -2.152 1.00 91.88 103 GLY A C 1
ATOM 828 O O . GLY A 1 103 ? 5.559 10.444 -1.076 1.00 91.88 103 GLY A O 1
ATOM 829 N N . LEU A 1 104 ? 3.797 11.079 -2.329 1.00 95.50 104 LEU A N 1
ATOM 830 C CA . LEU A 1 104 ? 3.083 11.804 -1.298 1.00 95.50 104 LEU A CA 1
ATOM 831 C C . LEU A 1 104 ? 1.653 11.273 -1.260 1.00 95.50 104 LEU A C 1
ATOM 833 O O . LEU A 1 104 ? 0.949 11.320 -2.268 1.00 95.50 104 LEU A O 1
ATOM 837 N N . THR A 1 105 ? 1.233 10.741 -0.113 1.00 94.62 105 THR A N 1
ATOM 838 C CA . THR A 1 105 ? -0.047 10.023 0.033 1.00 94.62 105 THR A CA 1
ATOM 839 C C . THR A 1 105 ? -0.870 10.538 1.203 1.00 94.62 105 THR A C 1
ATOM 841 O O . THR A 1 105 ? -0.316 11.029 2.176 1.00 94.62 105 THR A O 1
ATOM 844 N N . SER A 1 106 ? -2.188 10.401 1.141 1.00 95.44 106 SER A N 1
ATOM 845 C CA . SER A 1 106 ? -3.076 10.491 2.311 1.00 95.44 106 SER A CA 1
ATOM 846 C C . SER A 1 106 ? -4.053 9.317 2.297 1.00 95.44 106 SER A C 1
ATOM 848 O O . SER A 1 106 ? -4.172 8.634 1.281 1.00 95.44 106 SER A O 1
ATOM 850 N N . LEU A 1 107 ? -4.774 9.066 3.388 1.00 96.06 107 LEU A N 1
ATOM 851 C CA . LEU A 1 107 ? -5.859 8.083 3.374 1.00 96.06 107 LEU A CA 1
ATOM 852 C C . LEU A 1 107 ? -7.023 8.580 2.506 1.00 96.06 107 LEU A C 1
ATOM 854 O O . LEU A 1 107 ? -7.385 9.757 2.540 1.00 96.06 107 LEU A O 1
ATOM 858 N N . ASN A 1 108 ? -7.614 7.667 1.743 1.00 96.31 108 ASN A N 1
ATOM 859 C CA . ASN A 1 108 ? -8.728 7.907 0.834 1.00 96.31 108 ASN A CA 1
ATOM 860 C C . ASN A 1 108 ? -10.055 7.431 1.443 1.00 96.31 108 ASN A C 1
ATOM 862 O O . ASN A 1 108 ? -10.746 6.585 0.882 1.00 96.31 108 ASN A O 1
ATOM 866 N N . TYR A 1 109 ? -10.402 7.980 2.605 1.00 95.25 109 TYR A N 1
ATOM 867 C CA . TYR A 1 109 ? -11.710 7.793 3.233 1.00 95.25 109 TYR A CA 1
ATOM 868 C C . TYR A 1 109 ? -12.399 9.147 3.395 1.00 95.25 109 TYR A C 1
ATOM 870 O O . TYR A 1 109 ? -11.735 10.153 3.647 1.00 95.25 109 TYR A O 1
ATOM 878 N N . GLU A 1 110 ? -13.729 9.182 3.290 1.00 95.31 110 GLU A N 1
ATOM 879 C CA . GLU A 1 110 ? -14.496 10.411 3.546 1.00 95.31 110 GLU A CA 1
ATOM 880 C C . GLU A 1 110 ? -14.463 10.795 5.032 1.00 95.31 110 GLU A C 1
ATOM 882 O O . GLU A 1 110 ? -14.400 11.975 5.379 1.00 95.31 110 GLU A O 1
ATOM 887 N N . LYS A 1 111 ? -14.480 9.790 5.911 1.00 96.50 111 LYS A N 1
ATOM 888 C CA . LYS A 1 111 ? -14.364 9.915 7.368 1.00 96.50 111 LYS A CA 1
ATOM 889 C C . LYS A 1 111 ? -13.687 8.678 7.948 1.00 96.50 111 LYS A C 1
ATOM 891 O O . LYS A 1 111 ? -13.698 7.603 7.346 1.00 96.50 111 LYS A O 1
ATOM 896 N N . ALA A 1 112 ? -13.116 8.813 9.138 1.00 94.44 112 ALA A N 1
ATOM 897 C CA . ALA A 1 112 ? -12.343 7.744 9.755 1.00 94.44 112 ALA A CA 1
ATOM 898 C C . ALA A 1 112 ? -13.148 6.448 9.975 1.00 94.44 112 ALA A C 1
ATOM 900 O O . ALA A 1 112 ? -12.622 5.350 9.775 1.00 94.44 112 ALA A O 1
ATOM 901 N N . GLU A 1 113 ? -14.433 6.550 10.307 1.00 96.12 113 GLU A N 1
ATOM 902 C CA . GLU A 1 113 ? -15.319 5.405 10.551 1.00 96.12 113 GLU A CA 1
ATOM 903 C C . GLU A 1 113 ? -15.562 4.530 9.315 1.00 96.12 113 GLU A C 1
ATOM 905 O O . GLU A 1 113 ? -16.041 3.405 9.458 1.00 96.12 113 GLU A O 1
ATOM 910 N N . ASP A 1 114 ? -15.227 5.008 8.114 1.00 95.69 114 ASP A N 1
ATOM 911 C CA . ASP A 1 114 ? -15.329 4.204 6.895 1.00 95.69 114 ASP A CA 1
ATOM 912 C C . ASP A 1 114 ? -14.167 3.214 6.747 1.00 95.69 114 ASP A C 1
ATOM 914 O O . ASP A 1 114 ? -14.289 2.239 5.998 1.00 95.69 114 ASP A O 1
ATOM 918 N N . SER A 1 115 ? -13.078 3.410 7.497 1.00 96.38 115 SER A N 1
ATOM 919 C CA . SER A 1 115 ? -11.939 2.495 7.504 1.00 96.38 115 SER A CA 1
ATOM 920 C C . SER A 1 115 ? -12.309 1.110 8.064 1.00 96.38 115 SER A C 1
ATOM 922 O O . SER A 1 115 ? -13.088 1.004 9.022 1.00 96.38 115 SER A O 1
ATOM 924 N N . PRO A 1 116 ? -11.714 0.023 7.541 1.00 94.06 116 PRO A N 1
ATOM 925 C CA . PRO A 1 116 ? -11.966 -1.329 8.041 1.00 94.06 116 PRO A CA 1
ATOM 926 C C . PRO A 1 116 ? -11.543 -1.508 9.509 1.00 94.06 116 PRO A C 1
ATOM 928 O O . PRO A 1 116 ? -12.171 -2.265 10.250 1.00 94.06 116 PRO A O 1
ATOM 931 N N . VAL A 1 117 ? -10.530 -0.760 9.965 1.00 93.38 117 VAL A N 1
ATOM 932 C CA . VAL A 1 117 ? -10.070 -0.770 11.363 1.00 93.38 117 VAL A CA 1
ATOM 933 C C . VAL A 1 117 ? -11.169 -0.278 12.304 1.00 93.38 117 VAL A C 1
ATOM 935 O O . VAL A 1 117 ? -11.547 -0.988 13.239 1.00 93.38 117 VAL A O 1
ATOM 938 N N . LEU A 1 118 ? -11.726 0.912 12.052 1.00 94.38 118 LEU A N 1
ATOM 939 C CA . LEU A 1 118 ? -12.775 1.456 12.915 1.00 94.38 118 LEU A CA 1
ATOM 940 C C . LEU A 1 118 ? -14.081 0.681 12.792 1.00 94.38 118 LEU A C 1
ATOM 942 O O . LEU A 1 118 ? -14.731 0.461 13.812 1.00 94.38 118 LEU A O 1
ATOM 946 N N . LYS A 1 119 ? -14.430 0.178 11.602 1.00 95.56 119 LYS A N 1
ATOM 947 C CA . LYS A 1 119 ? -15.564 -0.747 11.440 1.00 95.56 119 LYS A CA 1
ATOM 948 C C . LYS A 1 119 ? -15.435 -1.967 12.353 1.00 95.56 119 LY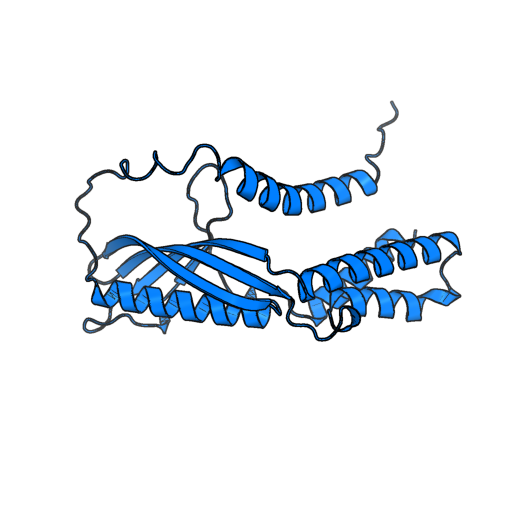S A C 1
ATOM 950 O O . LYS A 1 119 ? -16.414 -2.346 12.993 1.00 95.56 119 LYS A O 1
ATOM 955 N N . GLY A 1 120 ? -14.237 -2.545 12.468 1.00 91.69 120 GLY A N 1
ATOM 956 C CA . GLY A 1 120 ? -13.974 -3.697 13.338 1.00 91.69 120 GLY A CA 1
ATOM 957 C C . GLY A 1 120 ? -14.183 -3.383 14.815 1.00 91.69 120 GLY A C 1
ATOM 958 O O . GLY A 1 120 ? -14.913 -4.098 15.504 1.00 91.69 120 GLY A O 1
ATOM 959 N N . LEU A 1 121 ? -13.605 -2.278 15.290 1.00 93.69 121 LEU A N 1
ATOM 960 C CA . LEU A 1 121 ? -13.734 -1.843 16.685 1.00 93.69 121 LEU A CA 1
ATOM 961 C C . LEU A 1 121 ? -15.174 -1.456 17.049 1.00 93.69 121 LEU A C 1
ATOM 963 O O . LEU A 1 121 ? -15.672 -1.831 18.112 1.00 93.69 121 LEU A O 1
ATOM 967 N N . LEU A 1 122 ? -15.858 -0.725 16.165 1.00 97.31 122 LEU A N 1
ATOM 968 C CA . LEU A 1 122 ? -17.244 -0.300 16.368 1.00 97.31 122 LEU A CA 1
ATOM 969 C C . LEU A 1 122 ? -18.199 -1.497 16.384 1.00 97.31 122 LEU A C 1
ATOM 971 O O . LEU A 1 122 ? -19.093 -1.549 17.231 1.00 97.31 122 LEU A O 1
ATOM 975 N N . GLU A 1 123 ? -17.995 -2.477 15.500 1.00 97.00 123 GLU A N 1
ATOM 976 C CA . GLU A 1 123 ? -18.792 -3.704 15.498 1.00 97.00 123 GLU A CA 1
ATOM 977 C C . GLU A 1 123 ? -18.544 -4.533 16.766 1.00 97.00 123 GLU A C 1
ATOM 979 O O . GLU A 1 123 ? -19.503 -5.002 17.381 1.00 97.00 123 GLU A O 1
ATOM 984 N N . PHE A 1 124 ? -17.292 -4.646 17.228 1.00 95.75 124 PHE A N 1
ATOM 985 C CA . PHE A 1 124 ? -16.981 -5.292 18.506 1.00 95.75 124 PHE A CA 1
ATOM 986 C C . PHE A 1 124 ? -17.712 -4.626 19.674 1.00 95.75 124 PHE A C 1
ATOM 988 O O . PHE A 1 124 ? -18.431 -5.299 20.420 1.00 95.75 124 PHE A O 1
ATOM 995 N N . LYS A 1 125 ? -17.592 -3.297 19.803 1.00 96.56 125 LYS A N 1
ATOM 996 C CA . LYS A 1 125 ? -18.275 -2.532 20.855 1.00 96.56 125 LYS A CA 1
ATOM 997 C C . LYS A 1 125 ? -19.778 -2.786 20.816 1.00 96.56 125 LYS A C 1
ATOM 999 O O . LYS A 1 125 ? -20.365 -3.138 21.834 1.00 96.56 125 LYS A O 1
ATOM 1004 N N . LYS A 1 126 ? -20.393 -2.664 19.640 1.00 97.38 126 LYS A N 1
ATOM 1005 C CA . LYS A 1 126 ? -21.833 -2.870 19.446 1.00 97.38 126 LYS A CA 1
ATOM 1006 C C . LYS A 1 126 ? -22.286 -4.271 19.858 1.00 97.38 126 LYS A C 1
ATOM 1008 O O . LYS A 1 126 ? -23.335 -4.401 20.479 1.00 97.38 126 LYS A O 1
ATOM 1013 N N . GLN A 1 127 ? -21.521 -5.310 19.528 1.00 96.62 127 GLN A N 1
ATOM 1014 C CA . GLN A 1 127 ? -21.889 -6.693 19.848 1.00 96.62 127 GLN A CA 1
ATOM 1015 C C . GLN A 1 127 ? -21.648 -7.064 21.315 1.00 96.62 127 GLN A C 1
ATOM 1017 O O . GLN A 1 127 ? -22.354 -7.919 21.848 1.00 96.62 127 GLN A O 1
ATOM 1022 N N . LYS A 1 128 ? -20.644 -6.466 21.964 1.00 95.00 128 LYS A N 1
ATOM 1023 C CA . LYS A 1 128 ? -20.181 -6.894 23.293 1.00 95.00 128 LYS A CA 1
ATOM 1024 C C . LYS A 1 128 ? -20.495 -5.902 24.412 1.00 95.00 128 LYS A C 1
ATOM 1026 O O . LYS A 1 128 ? -20.285 -6.261 25.569 1.00 95.00 128 LYS A O 1
ATOM 1031 N N . GLN A 1 129 ? -21.041 -4.717 24.116 1.00 93.94 129 GLN A N 1
ATOM 1032 C CA . GLN A 1 129 ? -21.310 -3.652 25.099 1.00 93.94 129 GLN A CA 1
ATOM 1033 C C . GLN A 1 129 ? -22.042 -4.129 26.364 1.00 93.94 129 GLN A C 1
ATOM 1035 O O . GLN A 1 129 ? -21.687 -3.704 27.457 1.00 93.94 129 GLN A O 1
ATOM 1040 N N . ASP A 1 130 ? -23.001 -5.051 26.233 1.00 94.25 130 ASP A N 1
ATOM 1041 C CA . ASP A 1 130 ? -23.822 -5.531 27.355 1.00 94.25 130 ASP A CA 1
ATOM 1042 C C . ASP A 1 130 ? -23.139 -6.650 28.164 1.00 94.25 130 ASP A C 1
ATOM 1044 O O . ASP A 1 130 ? -23.626 -7.062 29.216 1.00 94.25 130 ASP A O 1
ATOM 1048 N N . THR A 1 131 ? -22.014 -7.166 27.664 1.00 92.81 131 THR A N 1
ATOM 1049 C CA . THR A 1 131 ? -21.258 -8.283 28.259 1.00 92.81 131 THR A CA 1
ATOM 1050 C C . THR A 1 131 ? -19.910 -7.861 28.831 1.00 92.81 131 THR A C 1
ATOM 1052 O O . THR A 1 131 ? -19.375 -8.538 29.709 1.00 92.81 131 THR A O 1
ATOM 1055 N N . LEU A 1 132 ? -19.352 -6.753 28.342 1.00 92.38 132 LEU A N 1
ATOM 1056 C CA . LEU A 1 132 ? -18.079 -6.225 28.808 1.00 92.38 132 LEU A CA 1
ATOM 1057 C C . LEU A 1 132 ? -18.224 -5.612 30.202 1.00 92.38 132 LEU A C 1
ATOM 1059 O O . LEU A 1 132 ? -19.234 -4.998 30.546 1.00 92.38 132 LEU A O 1
ATOM 1063 N N . SER A 1 133 ? -17.172 -5.741 31.010 1.00 93.75 133 SER A N 1
ATOM 1064 C CA . SER A 1 133 ? -17.077 -4.971 32.247 1.00 93.75 133 SER A CA 1
ATOM 1065 C C . SER A 1 133 ? -16.910 -3.478 31.928 1.00 93.75 133 SER A C 1
ATOM 1067 O O . SER A 1 133 ? -16.377 -3.138 30.868 1.00 93.75 133 SER A O 1
ATOM 1069 N N . PRO A 1 134 ? -17.274 -2.566 32.849 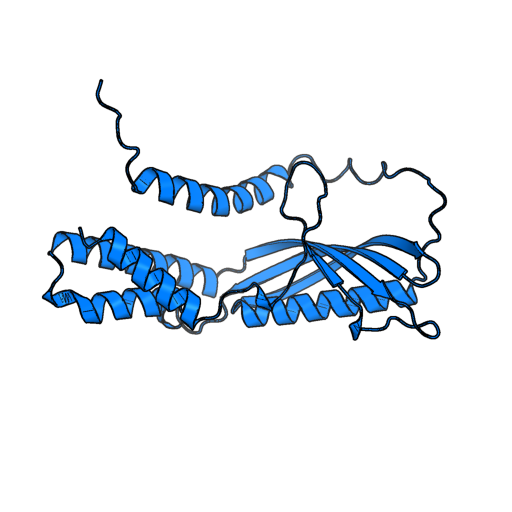1.00 93.94 134 PRO A N 1
ATOM 1070 C CA . PRO A 1 134 ? -17.086 -1.131 32.631 1.00 93.94 134 PRO A CA 1
ATOM 1071 C C . PRO A 1 134 ? -15.646 -0.750 32.260 1.00 93.94 134 PRO A C 1
ATOM 1073 O O . PRO A 1 134 ? -15.437 0.066 31.371 1.00 93.94 134 PRO A O 1
ATOM 1076 N N . SER A 1 135 ? -14.647 -1.391 32.879 1.00 92.75 135 SER A N 1
ATOM 1077 C CA . SER A 1 135 ? -13.235 -1.150 32.562 1.00 92.75 135 SER A CA 1
ATOM 1078 C C . SER A 1 135 ? -12.831 -1.675 31.183 1.00 92.75 135 SER A C 1
ATOM 1080 O O . SER A 1 135 ? -11.987 -1.078 30.528 1.00 92.75 135 SER A O 1
ATOM 1082 N N . ALA A 1 136 ? -13.405 -2.795 30.733 1.00 93.00 136 ALA A N 1
ATOM 1083 C CA . ALA A 1 136 ? -13.138 -3.316 29.394 1.00 93.00 136 ALA A CA 1
ATOM 1084 C C . ALA A 1 136 ? -13.785 -2.433 28.319 1.00 93.00 136 ALA A C 1
ATOM 1086 O O . ALA A 1 136 ? -13.164 -2.167 27.295 1.00 93.00 136 ALA A O 1
ATOM 1087 N N . LEU A 1 137 ? -14.992 -1.920 28.576 1.00 94.81 137 LEU A N 1
ATOM 1088 C CA . LEU A 1 137 ? -15.653 -0.963 27.692 1.00 94.81 137 LEU A CA 1
ATOM 1089 C C . LEU A 1 137 ? -14.854 0.346 27.570 1.00 94.81 137 LEU A C 1
ATOM 1091 O O . LEU A 1 137 ? -14.704 0.862 26.468 1.00 94.81 137 LEU A O 1
ATOM 1095 N N . GLU A 1 138 ? -14.277 0.838 28.671 1.00 94.25 138 GLU A N 1
ATOM 1096 C CA . GLU A 1 138 ? -13.404 2.019 28.649 1.00 94.25 138 GLU A CA 1
ATOM 1097 C C . GLU A 1 138 ? -12.162 1.811 27.763 1.00 94.25 138 GLU A C 1
ATOM 1099 O O . GLU A 1 138 ? -11.793 2.710 27.010 1.00 94.25 138 GLU A O 1
ATOM 1104 N N . LEU A 1 139 ? -11.545 0.624 27.787 1.00 92.00 139 LEU A N 1
ATOM 1105 C CA . LEU A 1 139 ? -10.411 0.301 26.908 1.00 92.00 139 LEU A CA 1
ATOM 1106 C C . LEU A 1 139 ? -10.810 0.287 25.428 1.00 92.00 139 LEU A C 1
ATOM 1108 O O . LEU A 1 139 ? -10.071 0.799 24.589 1.00 92.00 139 LEU A O 1
ATOM 1112 N N . VAL A 1 140 ? -11.981 -0.269 25.110 1.00 94.00 140 VAL A N 1
ATOM 1113 C CA . VAL A 1 140 ? -12.522 -0.255 23.742 1.00 94.00 140 VAL A CA 1
ATOM 1114 C C . VAL A 1 140 ? -12.754 1.182 23.277 1.00 94.00 140 VAL A C 1
ATOM 1116 O O . VAL A 1 140 ? -12.371 1.533 22.164 1.00 94.00 140 VAL A O 1
ATOM 1119 N N . ASP A 1 141 ? -13.319 2.031 24.135 1.00 96.50 141 ASP A N 1
ATOM 1120 C CA . ASP A 1 141 ? -13.564 3.442 23.823 1.00 96.50 141 ASP A CA 1
ATOM 1121 C C . ASP A 1 141 ? -12.268 4.225 23.617 1.00 96.50 141 ASP A C 1
ATOM 1123 O O . ASP A 1 141 ? -12.179 5.046 22.703 1.00 96.50 141 ASP A O 1
ATOM 1127 N N . GLN A 1 142 ? -11.241 3.952 24.422 1.00 93.81 142 GLN A N 1
ATOM 1128 C CA . GLN A 1 142 ? -9.915 4.540 24.241 1.00 93.81 142 GLN A CA 1
ATOM 1129 C C . GLN A 1 142 ? -9.287 4.128 22.905 1.00 93.81 142 GLN A C 1
ATOM 1131 O O . GLN A 1 142 ? -8.754 4.988 22.204 1.00 93.81 142 GLN A O 1
ATOM 1136 N N . GLU A 1 143 ? -9.374 2.851 22.526 1.00 92.25 143 GLU A N 1
ATOM 1137 C CA . GLU A 1 143 ? -8.816 2.372 21.258 1.00 92.25 143 GLU A CA 1
ATOM 1138 C C . GLU A 1 143 ? -9.591 2.945 20.060 1.00 92.25 143 GLU A C 1
ATOM 1140 O O . GLU A 1 143 ? -8.968 3.413 19.108 1.00 92.25 143 GLU A O 1
ATOM 1145 N N . ILE A 1 144 ? -10.928 3.015 20.128 1.00 95.25 144 ILE A N 1
ATOM 1146 C CA . ILE A 1 144 ? -11.756 3.680 19.106 1.00 95.25 144 ILE A CA 1
ATOM 1147 C C . ILE A 1 144 ? -11.344 5.142 18.948 1.00 95.25 144 ILE A C 1
ATOM 1149 O O . ILE A 1 144 ? -11.068 5.568 17.831 1.00 95.25 144 ILE A O 1
ATOM 1153 N N . ASN A 1 145 ? -11.272 5.907 20.040 1.00 96.69 145 ASN A N 1
ATOM 1154 C CA . ASN A 1 145 ? -10.928 7.331 19.974 1.00 96.69 145 ASN A CA 1
ATOM 1155 C C . ASN A 1 145 ? -9.516 7.550 19.422 1.00 96.69 145 ASN A C 1
ATOM 1157 O O . ASN A 1 145 ? -9.306 8.434 18.598 1.00 96.69 145 ASN A O 1
ATOM 1161 N N . LYS A 1 146 ? -8.557 6.707 19.815 1.00 93.94 146 LYS A N 1
ATOM 1162 C CA . LYS A 1 146 ? -7.196 6.752 19.279 1.00 93.94 146 LYS A CA 1
ATOM 1163 C C . LYS A 1 146 ? -7.180 6.533 17.766 1.00 93.94 146 LYS A C 1
ATOM 1165 O O . LYS A 1 146 ? -6.564 7.317 17.051 1.00 93.94 146 LYS A O 1
ATOM 1170 N N . TRP A 1 147 ? -7.845 5.488 17.274 1.00 93.38 147 TRP A N 1
ATOM 1171 C CA . TRP A 1 147 ? -7.894 5.213 15.836 1.00 93.38 147 TRP A CA 1
ATOM 1172 C C . TRP A 1 147 ? -8.675 6.272 15.067 1.00 93.38 147 TRP A C 1
ATOM 1174 O O . TRP A 1 147 ? -8.278 6.629 13.962 1.00 93.38 147 TRP A O 1
ATOM 1184 N N . LEU A 1 148 ? -9.740 6.813 15.658 1.00 95.25 148 LEU A N 1
ATOM 1185 C CA . LEU A 1 148 ? -10.491 7.935 15.106 1.00 95.25 148 LEU A CA 1
ATOM 1186 C C . LEU A 1 148 ? -9.584 9.147 14.886 1.00 95.25 148 LEU A C 1
ATOM 1188 O O . LEU A 1 148 ? -9.544 9.682 13.778 1.00 95.25 148 LEU A O 1
ATOM 1192 N N . ASP A 1 149 ? -8.812 9.534 15.899 1.00 94.44 149 ASP A N 1
ATOM 1193 C CA . ASP A 1 149 ? -7.875 10.654 15.811 1.00 94.44 149 ASP A CA 1
ATOM 1194 C C . ASP A 1 149 ? -6.746 10.381 14.805 1.00 94.44 149 ASP A C 1
ATOM 1196 O O . ASP A 1 149 ? -6.439 11.234 13.967 1.00 94.44 149 ASP A O 1
ATOM 1200 N N . GLU A 1 150 ? -6.136 9.192 14.847 1.00 93.50 150 GLU A N 1
ATOM 1201 C CA . GLU A 1 150 ? -5.040 8.819 13.944 1.00 93.50 150 GLU A CA 1
ATOM 1202 C C . GLU A 1 150 ? -5.485 8.802 12.477 1.00 93.50 150 GLU A C 1
ATOM 1204 O O . GLU A 1 150 ? -4.805 9.368 11.620 1.00 93.50 150 GLU A O 1
ATOM 1209 N N . ILE A 1 151 ? -6.636 8.200 12.181 1.00 93.50 151 ILE A N 1
ATOM 1210 C CA . ILE A 1 151 ? -7.142 8.082 10.811 1.00 93.50 151 ILE A CA 1
ATOM 1211 C C . ILE A 1 151 ? -7.621 9.438 10.299 1.00 93.50 151 ILE A C 1
ATOM 1213 O O . ILE A 1 151 ? -7.276 9.801 9.177 1.00 93.50 151 ILE A O 1
ATOM 1217 N N . ASN A 1 152 ? -8.335 10.228 11.109 1.00 95.75 152 ASN A N 1
ATOM 1218 C CA . ASN A 1 152 ? -8.732 11.584 10.714 1.00 95.75 152 ASN A CA 1
ATOM 1219 C C . ASN A 1 152 ? -7.518 12.446 10.371 1.00 95.75 152 ASN A C 1
ATOM 1221 O O . ASN A 1 152 ? -7.531 13.162 9.369 1.00 95.75 152 ASN A O 1
ATOM 1225 N N . ARG A 1 153 ? -6.443 12.341 11.160 1.00 93.25 153 ARG A N 1
ATOM 1226 C CA . ARG A 1 153 ? -5.185 13.016 10.843 1.00 93.25 153 ARG A CA 1
ATOM 1227 C C . ARG A 1 153 ? -4.661 12.584 9.476 1.00 93.25 153 ARG A C 1
ATOM 1229 O O . ARG A 1 153 ? -4.337 13.446 8.674 1.00 93.25 153 ARG A O 1
ATOM 1236 N N . TYR A 1 154 ? -4.616 11.287 9.182 1.00 91.88 154 TYR A N 1
ATOM 1237 C CA . TYR A 1 154 ? -4.063 10.782 7.920 1.00 91.88 154 TYR A CA 1
ATOM 1238 C C . TYR A 1 154 ? -4.977 10.932 6.697 1.00 91.88 154 TYR A C 1
ATOM 1240 O O . TYR A 1 154 ? -4.490 10.843 5.574 1.00 91.88 154 TYR A O 1
ATOM 1248 N N . ILE A 1 155 ? -6.272 11.195 6.878 1.00 94.50 155 ILE A N 1
ATOM 1249 C CA . ILE A 1 155 ? -7.155 11.656 5.794 1.00 94.50 155 ILE A CA 1
ATOM 1250 C C . ILE A 1 155 ? -6.755 13.074 5.352 1.00 94.50 155 ILE A C 1
ATOM 1252 O O . ILE A 1 155 ? -6.765 13.384 4.162 1.00 94.50 155 ILE A O 1
ATOM 1256 N N . ILE A 1 156 ? -6.390 13.935 6.308 1.00 93.44 156 ILE A N 1
ATOM 1257 C CA . ILE A 1 156 ? -6.082 15.354 6.069 1.00 93.44 156 ILE A CA 1
ATOM 1258 C C . ILE A 1 156 ? -4.615 15.554 5.675 1.00 93.44 156 ILE A C 1
ATOM 1260 O O . ILE A 1 156 ? -4.303 16.320 4.762 1.00 93.44 156 ILE A O 1
ATOM 1264 N N . GLU A 1 157 ? -3.703 14.910 6.396 1.00 92.75 157 GLU A N 1
ATOM 1265 C CA . GLU A 1 157 ? -2.267 15.088 6.239 1.00 92.75 157 GLU A CA 1
ATOM 1266 C C . GLU A 1 157 ? -1.726 14.243 5.090 1.00 92.75 157 GLU A C 1
ATOM 1268 O O . GLU A 1 157 ? -2.022 13.058 4.951 1.00 92.75 157 GLU A O 1
ATOM 1273 N N . SER A 1 158 ? -0.874 14.868 4.283 1.00 91.94 158 SER A N 1
ATOM 1274 C CA . SER A 1 158 ? -0.101 14.173 3.265 1.00 91.94 158 SER A CA 1
ATOM 1275 C C 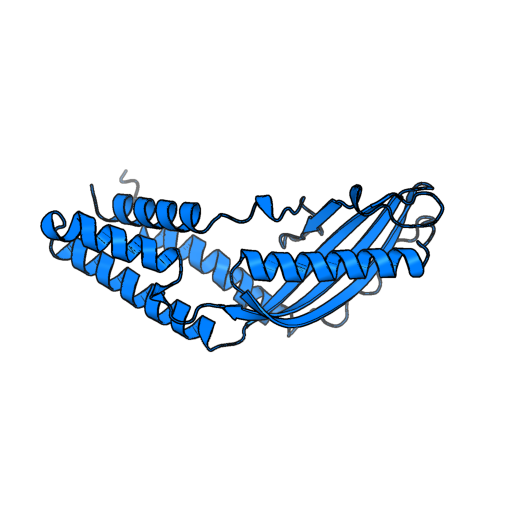. SER A 1 158 ? 1.218 13.678 3.856 1.00 91.94 158 SER A C 1
ATOM 1277 O O . SER A 1 158 ? 1.971 14.448 4.452 1.00 91.94 158 SER A O 1
ATOM 1279 N N . ILE A 1 159 ? 1.500 12.393 3.682 1.00 89.38 159 ILE A N 1
ATOM 1280 C CA . ILE A 1 159 ? 2.648 11.685 4.236 1.00 89.38 159 ILE A CA 1
ATOM 1281 C C . ILE A 1 159 ? 3.566 11.263 3.087 1.00 89.38 159 ILE A C 1
ATOM 1283 O O . ILE A 1 159 ? 3.097 10.631 2.130 1.00 89.38 159 ILE A O 1
ATOM 1287 N N . PRO A 1 160 ? 4.868 11.586 3.158 1.00 90.00 160 PRO A N 1
ATOM 1288 C CA . PRO A 1 160 ? 5.822 11.081 2.191 1.00 90.00 160 PRO A CA 1
ATOM 1289 C C . PRO A 1 160 ? 5.983 9.570 2.362 1.00 90.00 160 PRO A C 1
ATOM 1291 O O . PRO A 1 160 ? 6.084 9.067 3.485 1.00 90.00 160 PRO A O 1
ATOM 1294 N N . TYR A 1 161 ? 6.068 8.854 1.250 1.00 84.50 161 TYR A N 1
ATOM 1295 C CA . TYR A 1 161 ? 6.444 7.449 1.240 1.00 84.50 161 TYR A CA 1
ATOM 1296 C C . TYR A 1 161 ? 7.627 7.228 0.301 1.00 84.50 161 TYR A C 1
ATOM 1298 O O . TYR A 1 161 ? 7.781 7.908 -0.714 1.00 84.50 161 TYR A O 1
ATOM 1306 N N . TYR A 1 162 ? 8.476 6.277 0.680 1.00 88.75 162 TYR A N 1
ATOM 1307 C CA . TYR A 1 162 ? 9.622 5.846 -0.102 1.00 88.75 162 TYR A CA 1
ATOM 1308 C C . TYR A 1 162 ? 9.640 4.324 -0.162 1.00 88.75 162 TYR A C 1
ATOM 1310 O O . TYR A 1 162 ? 9.477 3.654 0.861 1.00 88.75 162 TYR A O 1
ATOM 1318 N N . MET A 1 163 ? 9.869 3.786 -1.353 1.00 89.38 163 MET A N 1
ATOM 1319 C CA . MET A 1 163 ? 10.066 2.363 -1.576 1.00 89.38 163 MET A CA 1
ATOM 1320 C C . MET A 1 163 ? 11.161 2.160 -2.615 1.00 89.38 163 MET A C 1
ATOM 1322 O O . MET A 1 163 ? 11.221 2.865 -3.618 1.00 89.38 163 MET A O 1
ATOM 1326 N N . ARG A 1 164 ? 12.014 1.159 -2.404 1.00 92.12 164 ARG A N 1
ATOM 1327 C CA . ARG A 1 164 ? 12.902 0.659 -3.450 1.00 92.12 164 ARG A CA 1
ATOM 1328 C C . ARG A 1 164 ? 12.345 -0.643 -3.990 1.00 92.12 164 ARG A C 1
ATOM 1330 O O . ARG A 1 164 ? 12.111 -1.584 -3.229 1.00 92.12 164 ARG A O 1
ATOM 1337 N N . MET A 1 165 ? 12.163 -0.700 -5.301 1.00 94.06 165 MET A N 1
ATOM 1338 C CA . MET A 1 165 ? 11.641 -1.876 -5.981 1.00 94.06 165 MET A CA 1
ATOM 1339 C C . MET A 1 165 ? 12.593 -2.376 -7.048 1.00 94.06 165 MET A C 1
ATOM 1341 O O . MET A 1 165 ? 13.383 -1.627 -7.616 1.00 94.06 165 MET A O 1
ATOM 1345 N N . LYS A 1 166 ? 12.486 -3.664 -7.331 1.00 95.50 166 LYS A N 1
ATOM 1346 C CA . LYS A 1 166 ? 13.135 -4.319 -8.451 1.00 95.50 166 LYS A CA 1
ATOM 1347 C C . LYS A 1 166 ? 12.069 -4.970 -9.312 1.00 95.50 166 LYS A C 1
ATOM 1349 O O . LYS A 1 166 ? 11.199 -5.655 -8.780 1.00 95.50 166 LYS A O 1
ATOM 1354 N N . ALA A 1 167 ? 12.163 -4.778 -10.619 1.00 97.31 167 ALA A N 1
ATOM 1355 C CA . ALA A 1 167 ? 11.352 -5.488 -11.595 1.00 97.31 167 ALA A CA 1
ATOM 1356 C C . ALA A 1 167 ? 12.255 -6.361 -12.462 1.00 97.31 167 ALA A C 1
ATOM 1358 O O . ALA A 1 167 ? 13.326 -5.927 -12.898 1.00 97.31 167 ALA A O 1
ATOM 1359 N N . VAL A 1 168 ? 11.820 -7.594 -12.693 1.00 96.75 168 VAL A N 1
ATOM 1360 C CA . VAL A 1 168 ? 12.471 -8.551 -13.590 1.00 96.75 168 VAL A CA 1
ATOM 1361 C C . VAL A 1 168 ? 11.439 -8.988 -14.612 1.00 96.75 168 VAL A C 1
ATOM 1363 O O . VAL A 1 168 ? 10.342 -9.364 -14.225 1.00 96.75 168 VAL A O 1
ATOM 1366 N N . GLY A 1 169 ? 11.765 -8.946 -15.899 1.00 96.88 169 GLY A N 1
ATOM 1367 C CA . GLY A 1 169 ? 10.836 -9.347 -16.954 1.00 96.88 169 GLY A CA 1
ATOM 1368 C C . GLY A 1 169 ? 11.550 -9.948 -18.153 1.00 96.88 169 GLY A C 1
ATOM 1369 O O . GLY A 1 169 ? 12.759 -9.769 -18.333 1.00 96.88 169 GLY A O 1
ATOM 1370 N N . LYS A 1 170 ? 10.806 -10.690 -18.973 1.00 96.38 170 LYS A N 1
ATOM 1371 C CA . LYS A 1 170 ? 11.320 -11.290 -20.205 1.00 96.38 170 LYS A CA 1
ATOM 1372 C C . LYS A 1 170 ? 11.014 -10.410 -21.404 1.00 96.38 170 LYS A C 1
ATOM 1374 O O . LYS A 1 170 ? 9.956 -9.800 -21.495 1.00 96.38 170 LYS A O 1
ATOM 1379 N N . ILE A 1 171 ? 11.945 -10.400 -22.343 1.00 93.81 171 ILE A N 1
ATOM 1380 C CA . ILE A 1 171 ? 11.839 -9.746 -23.636 1.00 93.81 171 ILE A CA 1
ATOM 1381 C C . ILE A 1 171 ? 11.438 -10.801 -24.661 1.00 93.81 171 ILE A C 1
ATOM 1383 O O . ILE A 1 171 ? 12.094 -11.839 -24.802 1.00 93.81 171 ILE A O 1
ATOM 1387 N N . LYS A 1 172 ? 10.377 -10.518 -25.406 1.00 91.75 172 LYS A N 1
ATOM 1388 C CA . LYS A 1 172 ? 9.889 -11.332 -26.512 1.00 91.75 172 LYS A CA 1
ATOM 1389 C C . LYS A 1 172 ? 9.756 -10.438 -27.736 1.00 91.75 172 LYS A C 1
ATOM 1391 O O . LYS A 1 172 ? 9.151 -9.382 -27.671 1.00 91.75 172 LYS A O 1
ATOM 1396 N N . GLU A 1 173 ? 10.364 -10.855 -28.846 1.00 88.62 173 GLU A N 1
ATOM 1397 C CA . GLU A 1 173 ? 10.301 -10.112 -30.119 1.00 88.62 173 GLU A CA 1
ATOM 1398 C C . GLU A 1 173 ? 10.822 -8.659 -30.029 1.00 88.62 173 GLU A C 1
ATOM 1400 O O . GLU A 1 173 ? 10.481 -7.819 -30.851 1.00 88.62 173 GLU A O 1
ATOM 1405 N N . GLY A 1 174 ? 11.718 -8.383 -29.072 1.00 84.56 174 GLY A N 1
ATOM 1406 C CA . GLY A 1 174 ? 12.321 -7.061 -28.863 1.00 84.56 174 GLY A CA 1
ATOM 1407 C C . GLY A 1 174 ? 11.586 -6.176 -27.851 1.00 84.56 174 GLY A C 1
ATOM 1408 O O . GLY A 1 174 ? 12.132 -5.148 -27.466 1.00 84.56 174 GLY A O 1
ATOM 1409 N N . GLU A 1 175 ? 10.420 -6.599 -27.362 1.00 91.25 175 GLU A N 1
ATOM 1410 C CA . GLU A 1 175 ? 9.606 -5.864 -26.388 1.00 91.25 175 GLU A CA 1
ATOM 1411 C C . GLU A 1 175 ? 9.495 -6.619 -25.061 1.00 91.25 175 GLU A C 1
ATOM 1413 O O . GLU A 1 175 ? 9.689 -7.835 -25.003 1.00 91.25 175 GLU A O 1
ATOM 1418 N N . LEU A 1 176 ? 9.192 -5.906 -23.977 1.00 93.75 176 LEU A N 1
ATOM 1419 C CA . LEU A 1 176 ? 8.919 -6.518 -22.681 1.00 93.75 176 LEU A CA 1
ATOM 1420 C C . LEU A 1 176 ? 7.580 -7.268 -22.737 1.00 93.75 176 LEU A C 1
ATOM 1422 O O . LEU A 1 176 ? 6.575 -6.695 -23.140 1.00 93.75 176 LEU A O 1
ATOM 1426 N N . ASP A 1 177 ? 7.544 -8.525 -22.294 1.00 94.31 177 ASP A N 1
ATOM 1427 C CA . ASP A 1 177 ? 6.301 -9.283 -22.116 1.00 94.31 177 ASP A CA 1
ATOM 1428 C C . ASP A 1 177 ? 5.714 -8.988 -20.721 1.00 94.31 177 ASP A C 1
ATOM 1430 O O . ASP A 1 177 ? 6.257 -9.491 -19.724 1.00 94.31 177 ASP A O 1
ATOM 1434 N N . PRO A 1 178 ? 4.614 -8.210 -20.604 1.00 91.00 178 PRO A N 1
ATOM 1435 C CA . PRO A 1 178 ? 4.093 -7.771 -19.310 1.00 91.00 178 PRO A CA 1
ATOM 1436 C C . PRO A 1 178 ? 3.663 -8.927 -18.405 1.00 91.00 178 PRO A C 1
ATOM 1438 O O . PRO A 1 178 ? 3.768 -8.832 -17.185 1.00 91.00 178 PRO A O 1
ATOM 1441 N N . ALA A 1 179 ? 3.246 -10.058 -18.986 1.00 93.00 179 ALA A N 1
ATOM 1442 C CA . ALA A 1 179 ? 2.803 -11.230 -18.232 1.00 93.00 179 ALA A CA 1
ATOM 1443 C C . ALA A 1 179 ? 3.948 -11.954 -17.502 1.00 93.00 179 ALA A C 1
ATOM 1445 O O . ALA A 1 179 ? 3.704 -12.868 -16.715 1.00 93.00 179 ALA A O 1
ATOM 1446 N N . THR A 1 180 ? 5.197 -11.583 -17.785 1.00 95.56 180 THR A N 1
ATOM 1447 C CA . THR A 1 180 ? 6.395 -12.196 -17.198 1.00 95.56 180 THR A CA 1
ATOM 1448 C C . THR A 1 180 ? 7.060 -11.325 -16.143 1.00 95.56 180 THR A C 1
ATOM 1450 O O . THR A 1 180 ? 8.090 -11.728 -15.603 1.00 95.56 180 THR A O 1
ATOM 1453 N N . ILE A 1 181 ? 6.517 -10.132 -15.888 1.00 96.69 181 ILE A N 1
ATOM 1454 C CA . ILE A 1 181 ? 7.126 -9.187 -14.963 1.00 96.69 181 ILE A CA 1
ATOM 1455 C C . ILE A 1 181 ? 6.871 -9.647 -13.533 1.00 96.69 181 ILE A C 1
ATOM 1457 O O . ILE A 1 181 ? 5.735 -9.815 -13.097 1.00 96.69 181 ILE A O 1
ATOM 1461 N N . GLU A 1 182 ? 7.957 -9.808 -12.796 1.00 97.56 182 GLU A N 1
ATOM 1462 C CA . GLU A 1 182 ? 7.960 -10.089 -11.374 1.00 97.56 182 GLU A CA 1
ATOM 1463 C C . GLU A 1 182 ? 8.485 -8.870 -10.621 1.00 97.56 182 GLU A C 1
ATOM 1465 O O . GLU A 1 182 ? 9.532 -8.303 -10.960 1.00 97.56 182 GLU A O 1
ATOM 1470 N N . PHE A 1 183 ? 7.767 -8.490 -9.569 1.00 96.69 183 PHE A N 1
ATOM 1471 C CA . PHE A 1 183 ? 8.108 -7.353 -8.732 1.00 96.69 183 PHE A CA 1
ATOM 1472 C C . PHE A 1 183 ? 8.664 -7.808 -7.396 1.00 96.69 183 PHE A C 1
ATOM 1474 O O . PHE A 1 183 ? 8.244 -8.810 -6.815 1.00 96.69 183 PHE A O 1
ATOM 1481 N N . TYR A 1 184 ? 9.609 -7.028 -6.890 1.00 94.94 184 TYR A N 1
ATOM 1482 C CA . TYR A 1 184 ? 10.243 -7.273 -5.614 1.00 94.94 184 TYR A CA 1
ATOM 1483 C C . TYR A 1 184 ? 10.430 -5.957 -4.863 1.00 94.94 184 TYR A C 1
ATOM 1485 O O . TYR A 1 184 ? 10.804 -4.950 -5.462 1.00 94.94 184 TYR A O 1
ATOM 1493 N N . SER A 1 185 ? 10.232 -5.964 -3.548 1.00 91.56 185 SER A N 1
ATOM 1494 C CA . SER A 1 185 ? 10.424 -4.798 -2.677 1.00 91.56 185 SER A CA 1
ATOM 1495 C C . SER A 1 185 ? 11.614 -4.993 -1.741 1.00 91.56 185 SER A C 1
ATOM 1497 O O . SER A 1 185 ? 11.780 -6.079 -1.171 1.00 91.56 185 SER A O 1
ATOM 1499 N N . ASP A 1 186 ? 12.392 -3.937 -1.523 1.00 86.50 186 ASP A N 1
ATOM 1500 C CA . ASP A 1 186 ? 13.366 -3.869 -0.432 1.00 86.50 186 ASP A CA 1
ATOM 1501 C C . ASP A 1 186 ? 12.630 -3.675 0.90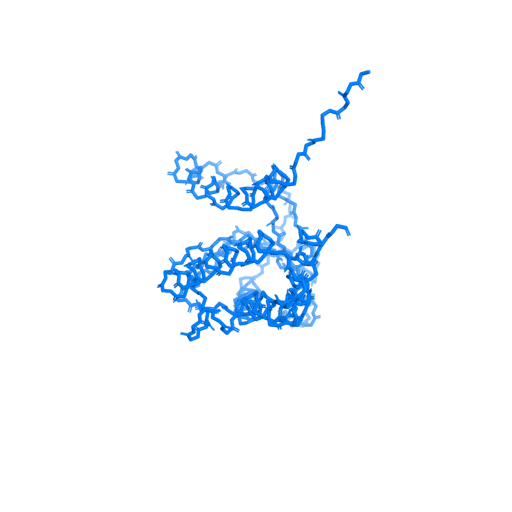7 1.00 86.50 186 ASP A C 1
ATOM 1503 O O . ASP A 1 186 ? 11.837 -2.745 1.063 1.00 86.50 186 ASP A O 1
ATOM 1507 N N . LYS A 1 187 ? 12.876 -4.564 1.878 1.00 69.38 187 LYS A N 1
ATOM 1508 C CA . LYS A 1 187 ? 12.276 -4.503 3.227 1.00 69.38 187 LYS A CA 1
ATOM 1509 C C . LYS A 1 187 ? 13.176 -3.819 4.269 1.00 69.38 187 LYS A C 1
ATOM 1511 O O . LYS A 1 187 ? 12.868 -3.866 5.459 1.00 69.38 187 LYS A O 1
ATOM 1516 N N . GLY A 1 188 ? 14.267 -3.169 3.857 1.00 61.66 188 GLY A N 1
ATOM 1517 C CA . GLY A 1 188 ? 15.045 -2.265 4.710 1.00 61.66 188 GLY A CA 1
ATOM 1518 C C . GLY A 1 188 ? 15.995 -2.950 5.697 1.00 61.66 188 GLY A C 1
ATOM 1519 O O . GLY A 1 188 ? 16.112 -2.522 6.847 1.00 61.66 188 GLY A O 1
ATOM 1520 N N . ALA A 1 189 ? 16.713 -3.991 5.271 1.00 47.88 189 ALA A N 1
ATOM 1521 C CA . ALA A 1 189 ? 17.820 -4.563 6.042 1.00 47.88 189 ALA A CA 1
ATOM 1522 C C . ALA A 1 189 ? 19.183 -4.074 5.516 1.00 47.88 189 ALA A C 1
ATOM 1524 O O . ALA A 1 189 ? 19.303 -3.579 4.405 1.00 47.88 189 ALA A O 1
ATOM 1525 N N . ARG A 1 190 ? 20.248 -4.220 6.320 1.00 44.66 190 ARG A N 1
ATOM 1526 C CA . ARG A 1 190 ? 21.631 -3.752 6.038 1.00 44.66 190 ARG A CA 1
ATOM 1527 C C . ARG A 1 190 ? 22.284 -4.341 4.770 1.00 44.66 190 ARG A C 1
ATOM 1529 O O . ARG A 1 190 ? 23.440 -4.033 4.491 1.00 44.66 190 ARG A O 1
ATOM 1536 N N . PHE A 1 191 ? 21.566 -5.176 4.030 1.00 51.69 191 PHE A N 1
ATOM 1537 C CA . PHE A 1 191 ? 21.930 -5.742 2.740 1.00 51.69 191 PHE A CA 1
ATOM 1538 C C . PHE A 1 191 ? 20.733 -5.520 1.814 1.00 51.69 191 PHE A C 1
ATOM 1540 O O . PHE A 1 191 ? 19.604 -5.742 2.244 1.00 51.69 191 PHE A O 1
ATOM 1547 N N . VAL A 1 192 ? 20.973 -5.067 0.581 1.00 61.41 192 VAL A N 1
ATOM 1548 C CA . VAL A 1 192 ? 19.917 -4.864 -0.422 1.00 61.41 192 VAL A CA 1
ATOM 1549 C C . VAL A 1 192 ? 19.359 -6.238 -0.815 1.00 61.41 192 VAL A C 1
ATOM 1551 O O . VAL A 1 192 ? 19.856 -6.877 -1.741 1.00 61.41 192 VAL A O 1
ATOM 1554 N N . GLU A 1 193 ? 18.387 -6.732 -0.052 1.00 80.62 193 GLU A N 1
ATOM 1555 C CA . GLU A 1 193 ? 17.699 -8.000 -0.283 1.00 80.62 193 GLU A CA 1
ATOM 1556 C C . GLU A 1 193 ? 16.271 -7.710 -0.746 1.00 80.62 193 GLU A C 1
ATOM 1558 O O . GLU A 1 193 ? 15.484 -7.056 -0.060 1.00 80.62 193 GLU A O 1
ATOM 1563 N N . PHE A 1 194 ? 15.963 -8.182 -1.951 1.00 88.06 194 PHE A N 1
ATOM 1564 C CA . PHE A 1 194 ? 14.683 -7.970 -2.610 1.00 88.06 194 PHE A CA 1
ATOM 1565 C C . PHE A 1 194 ? 13.773 -9.176 -2.382 1.00 88.06 194 PHE A C 1
ATOM 1567 O O . PHE A 1 194 ? 14.128 -10.298 -2.745 1.00 88.06 194 PHE A O 1
ATOM 1574 N N . PHE A 1 195 ? 12.590 -8.938 -1.819 1.00 90.38 195 PHE A N 1
ATOM 1575 C CA . PHE A 1 195 ? 11.581 -9.970 -1.565 1.00 90.38 195 PHE A CA 1
ATOM 1576 C C . PHE A 1 195 ? 10.452 -9.876 -2.587 1.00 90.38 195 PHE A C 1
ATOM 1578 O O . PHE A 1 195 ? 10.101 -8.748 -2.934 1.00 90.38 195 PHE A O 1
ATOM 1585 N N . PRO A 1 196 ? 9.859 -11.004 -3.027 1.00 94.62 196 PRO A N 1
ATOM 1586 C CA . PRO A 1 196 ? 8.698 -10.981 -3.910 1.00 94.62 196 PRO A CA 1
ATOM 1587 C C . PRO A 1 196 ? 7.612 -10.042 -3.385 1.00 94.62 196 PRO A C 1
ATOM 1589 O O . PRO A 1 196 ? 7.356 -9.995 -2.177 1.00 94.62 196 PRO A O 1
ATOM 1592 N N . TYR A 1 197 ? 7.022 -9.285 -4.302 1.00 93.81 197 TYR A N 1
ATOM 1593 C CA . TYR A 1 197 ? 5.983 -8.308 -4.031 1.00 93.81 197 TYR A CA 1
ATOM 1594 C C . TYR A 1 197 ? 4.732 -8.651 -4.831 1.00 93.81 197 TYR A C 1
ATOM 1596 O O . TYR A 1 197 ? 4.800 -8.807 -6.049 1.00 93.81 197 TYR A O 1
ATOM 1604 N N . SER A 1 198 ? 3.595 -8.741 -4.148 1.00 93.06 198 SER A N 1
ATOM 1605 C CA . SER A 1 198 ? 2.301 -8.987 -4.771 1.00 93.06 198 SER A CA 1
ATOM 1606 C C . SER A 1 198 ? 1.229 -8.123 -4.124 1.00 93.06 198 SER A C 1
ATOM 1608 O O . SER A 1 198 ? 1.162 -8.018 -2.900 1.00 93.06 198 SER A O 1
ATOM 1610 N N . LEU A 1 199 ? 0.338 -7.565 -4.945 1.00 91.00 199 LEU A N 1
ATOM 1611 C CA . LEU A 1 199 ? -0.867 -6.894 -4.453 1.00 91.00 199 LEU A CA 1
ATOM 1612 C C . LEU A 1 199 ? -1.779 -7.862 -3.685 1.00 91.00 199 LEU A C 1
ATOM 1614 O O . LEU A 1 199 ? -2.489 -7.442 -2.779 1.00 91.00 199 LEU A O 1
ATOM 1618 N N . ALA A 1 200 ? -1.715 -9.164 -3.987 1.00 91.44 200 ALA A N 1
ATOM 1619 C CA . ALA A 1 200 ? -2.478 -10.189 -3.275 1.00 91.44 200 ALA A CA 1
ATOM 1620 C C . ALA A 1 200 ? -2.008 -10.409 -1.825 1.00 91.44 200 ALA A C 1
ATOM 1622 O O . ALA A 1 200 ? -2.728 -11.027 -1.047 1.00 91.44 200 ALA A O 1
ATOM 1623 N N . ASP A 1 201 ? -0.819 -9.916 -1.457 1.00 89.44 201 ASP A N 1
ATOM 1624 C CA . ASP A 1 201 ? -0.327 -9.967 -0.074 1.00 89.44 201 ASP A CA 1
ATOM 1625 C C . ASP A 1 201 ? -0.886 -8.814 0.784 1.00 89.44 201 ASP A C 1
ATOM 1627 O O . ASP A 1 201 ? -0.648 -8.760 1.996 1.00 89.44 201 ASP A O 1
ATOM 1631 N N . ILE A 1 202 ? -1.599 -7.862 0.170 1.00 88.12 202 ILE A N 1
ATOM 1632 C CA . ILE A 1 202 ? -2.272 -6.768 0.870 1.00 88.12 202 ILE A CA 1
ATOM 1633 C C . ILE A 1 202 ? -3.601 -7.307 1.412 1.00 88.12 202 ILE A C 1
ATOM 1635 O O . ILE A 1 202 ? -4.395 -7.834 0.634 1.00 88.12 202 ILE A O 1
ATOM 1639 N N . PRO A 1 203 ? -3.860 -7.204 2.730 1.00 88.62 203 PRO A N 1
ATOM 1640 C CA . PRO A 1 203 ? -5.086 -7.735 3.307 1.00 88.62 203 PRO A CA 1
ATOM 1641 C C . PRO A 1 203 ? -6.305 -6.965 2.797 1.00 88.62 203 PRO A C 1
ATOM 1643 O O . PRO A 1 203 ? -6.273 -5.738 2.696 1.00 88.62 203 PRO A O 1
ATOM 1646 N N . SER A 1 204 ? -7.387 -7.693 2.543 1.00 89.62 204 SER A N 1
ATOM 1647 C CA . SER A 1 204 ? -8.701 -7.122 2.240 1.00 89.62 204 SER A CA 1
ATOM 1648 C C . SER A 1 204 ? -9.296 -6.372 3.436 1.00 89.62 204 SER A C 1
ATOM 1650 O O . SER A 1 204 ? -8.932 -6.609 4.594 1.00 89.62 204 SER A O 1
ATOM 1652 N N . ASP A 1 205 ? -10.268 -5.499 3.168 1.00 92.00 205 ASP A N 1
ATOM 1653 C CA . ASP A 1 205 ? -11.002 -4.765 4.203 1.00 92.00 205 ASP A CA 1
ATOM 1654 C C . ASP A 1 205 ? -11.656 -5.708 5.216 1.00 92.00 205 ASP A C 1
ATOM 1656 O O . ASP A 1 205 ? -11.589 -5.469 6.426 1.00 92.00 205 ASP A O 1
ATOM 1660 N N . GLU A 1 206 ? -12.247 -6.807 4.746 1.00 93.38 206 GLU A N 1
ATOM 1661 C CA . GLU A 1 206 ? -12.858 -7.821 5.600 1.00 93.38 206 GLU A CA 1
ATOM 1662 C C . GLU A 1 206 ? -11.829 -8.498 6.508 1.00 93.38 206 GLU A C 1
ATOM 1664 O O . GLU A 1 206 ? -12.093 -8.684 7.698 1.00 93.38 206 GLU A O 1
ATOM 1669 N N . GLU A 1 207 ? -10.651 -8.843 5.984 1.00 91.44 207 GLU A N 1
ATOM 1670 C CA . GLU A 1 207 ? -9.572 -9.441 6.778 1.00 91.44 207 GLU A CA 1
ATOM 1671 C C . GLU A 1 207 ? -9.052 -8.469 7.838 1.00 91.44 207 GLU A C 1
ATOM 1673 O O . GLU A 1 207 ? -8.853 -8.863 8.991 1.00 91.44 207 GLU A O 1
ATOM 1678 N N . VAL A 1 208 ? -8.871 -7.192 7.484 1.00 92.06 208 VAL A N 1
ATOM 1679 C CA . VAL A 1 208 ? -8.471 -6.149 8.439 1.00 92.06 208 VAL A CA 1
ATOM 1680 C C . VAL A 1 208 ? -9.533 -5.994 9.526 1.00 92.06 208 VAL A C 1
ATOM 1682 O O . VAL A 1 208 ? -9.200 -6.024 10.713 1.00 92.06 208 VAL A O 1
ATOM 1685 N N . GLN A 1 209 ? -10.807 -5.892 9.149 1.00 91.44 209 GLN A N 1
ATOM 1686 C CA . GLN A 1 209 ? -11.918 -5.742 10.085 1.00 91.44 209 GLN A CA 1
ATOM 1687 C C . GLN A 1 209 ? -12.012 -6.930 11.056 1.00 91.44 209 GLN A C 1
ATOM 1689 O O . GLN A 1 209 ? -12.120 -6.733 12.270 1.00 91.44 209 GLN A O 1
ATOM 1694 N N . GLN A 1 210 ? -11.954 -8.161 10.540 1.00 88.56 210 GLN A N 1
ATOM 1695 C CA . GLN A 1 210 ? -12.023 -9.384 11.346 1.00 88.56 210 GLN A CA 1
ATOM 1696 C C . GLN A 1 210 ? -10.833 -9.513 12.290 1.00 88.56 210 GLN A C 1
ATOM 1698 O O . GLN A 1 210 ? -11.002 -9.874 13.455 1.00 88.56 210 GLN A O 1
ATOM 1703 N N . ARG A 1 211 ? -9.629 -9.196 11.810 1.00 89.25 211 ARG A N 1
ATOM 1704 C CA . ARG A 1 211 ? -8.422 -9.238 12.632 1.00 89.25 211 ARG A CA 1
ATOM 1705 C C . ARG A 1 211 ? -8.489 -8.233 13.773 1.00 89.25 211 ARG A C 1
ATOM 1707 O O . ARG A 1 211 ? -8.211 -8.602 14.908 1.00 89.25 211 ARG A O 1
ATOM 1714 N N . VAL A 1 212 ? -8.895 -6.996 13.494 1.00 89.00 212 VAL A N 1
ATOM 1715 C CA . VAL A 1 212 ? -9.039 -5.958 14.525 1.00 89.00 212 VAL A CA 1
ATOM 1716 C C . VAL A 1 212 ? -10.096 -6.352 15.554 1.00 89.00 212 VAL A C 1
ATOM 1718 O O . VAL A 1 212 ? -9.849 -6.211 16.750 1.00 89.00 212 VAL A O 1
ATOM 1721 N N . TYR A 1 213 ? -11.231 -6.909 15.115 1.00 89.44 213 TYR A N 1
ATOM 1722 C CA . TYR A 1 213 ? -12.243 -7.468 16.017 1.00 89.44 213 TYR A CA 1
ATOM 1723 C C . TYR A 1 213 ? -11.645 -8.555 16.924 1.00 89.44 213 TYR A C 1
ATOM 1725 O O . TYR A 1 213 ? -11.819 -8.519 18.140 1.00 89.44 213 TYR A O 1
ATOM 1733 N N . ALA A 1 214 ? -10.928 -9.523 16.350 1.00 86.94 214 ALA A N 1
ATOM 1734 C CA . ALA A 1 214 ? -10.336 -10.620 17.111 1.00 86.94 214 ALA A CA 1
ATOM 1735 C C . ALA A 1 214 ? -9.256 -10.128 18.090 1.00 86.94 214 ALA A C 1
ATOM 1737 O O . ALA A 1 214 ? -9.169 -10.612 19.218 1.00 86.94 214 ALA A O 1
ATOM 1738 N N . ASP A 1 215 ? -8.445 -9.150 17.690 1.00 87.75 215 ASP A N 1
ATOM 1739 C CA . ASP A 1 215 ? -7.399 -8.570 18.532 1.00 87.75 215 ASP A CA 1
ATOM 1740 C C . ASP A 1 215 ? -8.001 -7.840 19.746 1.00 87.75 215 ASP A C 1
ATOM 1742 O O . ASP A 1 215 ? -7.542 -8.040 20.878 1.00 87.75 215 ASP A O 1
ATOM 1746 N N . ILE A 1 216 ? -9.063 -7.046 19.549 1.00 87.25 216 ILE A N 1
ATOM 1747 C CA . ILE A 1 216 ? -9.743 -6.383 20.669 1.00 87.25 216 ILE A CA 1
ATOM 1748 C C . ILE A 1 216 ? -10.482 -7.400 21.551 1.00 87.25 216 ILE A C 1
ATOM 1750 O O . ILE A 1 216 ? -10.406 -7.295 22.776 1.00 87.25 216 ILE A O 1
ATOM 1754 N N . GLU A 1 217 ? -11.090 -8.442 20.977 1.00 88.88 217 GLU A N 1
ATOM 1755 C CA . GLU A 1 217 ? -11.733 -9.525 21.732 1.00 88.88 217 GLU A CA 1
ATOM 1756 C C . GLU A 1 217 ? -10.735 -10.234 22.657 1.00 88.88 217 GLU A C 1
ATOM 1758 O O . GLU A 1 217 ? -10.962 -10.326 23.863 1.00 88.88 217 GLU A O 1
ATOM 1763 N N . ASN A 1 218 ? -9.577 -10.631 22.125 1.00 86.12 218 ASN A N 1
ATOM 1764 C CA . ASN A 1 218 ? -8.516 -11.302 22.882 1.00 86.12 218 ASN A CA 1
ATOM 1765 C C . ASN A 1 218 ? -7.861 -10.418 23.955 1.00 86.12 218 ASN A C 1
ATOM 1767 O O . ASN A 1 218 ? -7.213 -10.929 24.868 1.00 86.12 218 ASN A O 1
ATOM 1771 N N . SER A 1 219 ? -7.959 -9.093 23.830 1.00 80.50 219 SER A N 1
ATOM 1772 C CA . SER A 1 219 ? -7.381 -8.154 24.801 1.00 80.50 219 SER A CA 1
ATOM 1773 C C . SER A 1 219 ? -8.353 -7.741 25.909 1.00 80.50 219 SER A C 1
ATOM 1775 O O . SER A 1 219 ? -7.912 -7.266 26.958 1.00 80.50 219 SER A O 1
ATOM 1777 N N . THR A 1 220 ? -9.657 -7.927 25.695 1.00 78.06 220 THR A N 1
ATOM 1778 C CA . THR A 1 220 ? -10.720 -7.472 26.605 1.00 78.06 220 THR A CA 1
ATOM 1779 C C . THR A 1 220 ? -11.462 -8.614 27.294 1.00 78.06 220 THR A C 1
ATOM 1781 O O . THR A 1 220 ? -12.072 -8.385 28.342 1.00 78.06 220 THR A O 1
ATOM 1784 N N . LEU A 1 221 ? -11.380 -9.838 26.763 1.00 68.50 221 LEU A N 1
ATOM 1785 C CA . LEU A 1 221 ? -11.932 -11.046 27.371 1.00 68.50 221 LEU A CA 1
ATOM 1786 C C . LEU A 1 221 ? -10.808 -11.935 27.954 1.00 68.50 221 LEU A C 1
ATOM 1788 O O . LEU A 1 221 ? -9.749 -12.049 27.339 1.00 68.50 221 LEU A O 1
ATOM 1792 N N . PRO A 1 222 ? -11.002 -12.524 29.151 1.00 55.12 222 PRO A N 1
ATOM 1793 C CA . PRO A 1 222 ? -10.035 -13.414 29.800 1.00 55.12 222 PRO A CA 1
ATOM 1794 C C . PRO A 1 222 ? -9.950 -14.818 29.184 1.00 55.12 222 PRO A C 1
ATOM 1796 O O . PRO A 1 222 ? -10.968 -15.304 28.642 1.00 55.12 222 PRO A O 1
#

Foldseek 3Di:
DDPPPPDPVVVVCVVVCVVVVCVVVVVVVCVPPPPPPDLPDDDDDPFAFDDVQQVVVVQVLVVVVVVVLCVQVQKDWPFKDKAWNGKTAPDPWKIKTKIKIKTKIFHNDPALCVALLLVLLVVLCVVCVVPFDPVLNVVSVVVNVVSRVVNRCRNPDIDMDIWMKMWMFTHDPNHTDSVGIWMWTQPDDPDRDTHTDDSVVRDHSNRSSVVSNVVSCVVRPD

Radius of gyration: 22.17 Å; chains: 1; bounding box: 56×33×71 Å